Protein AF-U1R684-F1 (afdb_monomer_lite)

pLDDT: mean 76.68, std 21.55, range [31.06, 97.62]

Sequence (203 aa):
MKILSMDVSFPSNPEDPGFYEAQDALTDVLERRNPIFSYVARRMLDREPWTEGTGTVEDVRRIVRGFYDDAGRSVPDYFPADEPAEKQFDTGRLKWQRDIDGGRVSFEREPDALRAEFDREAWEVHDYEKRLDKRFMADKSGRSVYIGAPERFADWIGYSVETLLADPEENDPTDSTGDGADDPPDDTDHDGESTGFLGRLFG

Secondary structure (DSSP, 8-state):
------------STTSTTHHHHHHHHHHHHHS--HHHHHHHHHHHHH-GGGGSS-HHHHHHHHHHHHHHHTT-PPPTTS--SS-HHHHS-HHHHHHHHHHHTT-EEEEEETTEEEEEESS-HHHHHHHHTTS-GGG-EEEETTEEEES-HHHHHHHHT--HHHHHS-TTS---------------------------------

Foldseek 3Di:
DDDPDDPPPAPPDPPDPCNVVSVVVVVVVVPDDDVLVVQLVCCCVVVVCVVVVPDPQVSSLVSVCVVCVVVVHDDDPPRPNDDDVCLVCVVLLVVVLVCLVVVQWAWDDDPQWIKIAGVDFQVVVVVNQVSDDCVQVWDGDGRIIIGRHQQVVCVSSVHGSVRRNDDPVPPDPPDDDDDDDDDDDDDDDDDDDDDDDDDDDDD

Radius of gyration: 28.97 Å; chains: 1; bounding box: 53×48×101 Å

Structure (mmCIF, N/CA/C/O backbone):
data_AF-U1R684-F1
#
_entry.id   AF-U1R684-F1
#
loop_
_atom_site.group_PDB
_atom_site.id
_atom_site.type_symbol
_atom_site.label_atom_id
_atom_site.label_alt_id
_atom_site.label_comp_id
_atom_site.label_asym_id
_atom_site.label_entity_id
_atom_site.label_seq_id
_atom_site.pdbx_PDB_ins_code
_atom_site.Cartn_x
_atom_site.Cartn_y
_atom_site.Cartn_z
_atom_site.occupancy
_atom_site.B_iso_or_equiv
_atom_site.auth_seq_id
_atom_site.auth_comp_id
_atom_site.auth_asym_id
_atom_site.auth_atom_id
_atom_site.pdbx_PDB_model_num
ATOM 1 N N . MET A 1 1 ? 5.591 5.175 9.781 1.00 32.53 1 MET A N 1
ATOM 2 C CA . MET A 1 1 ? 4.153 5.391 10.034 1.00 32.53 1 MET A CA 1
ATOM 3 C C . MET A 1 1 ? 3.504 5.540 8.665 1.00 32.53 1 MET A C 1
ATOM 5 O O . MET A 1 1 ? 3.779 6.532 8.007 1.00 32.53 1 MET A O 1
ATOM 9 N N . LYS A 1 2 ? 2.824 4.508 8.149 1.00 37.41 2 LYS A N 1
ATOM 10 C CA . LYS A 1 2 ? 2.139 4.579 6.847 1.00 37.41 2 LYS A CA 1
ATOM 11 C C . LYS A 1 2 ? 0.679 4.939 7.132 1.00 37.41 2 LYS A C 1
ATOM 13 O O . LYS A 1 2 ? 0.033 4.240 7.903 1.00 37.41 2 LYS A O 1
ATOM 18 N N . ILE A 1 3 ? 0.225 6.073 6.606 1.00 33.38 3 ILE A N 1
ATOM 19 C CA . ILE A 1 3 ? -1.175 6.504 6.659 1.00 33.38 3 ILE A CA 1
ATOM 20 C C . ILE A 1 3 ? -1.884 5.795 5.504 1.00 33.38 3 ILE A C 1
ATOM 22 O O . ILE A 1 3 ? -1.408 5.858 4.371 1.00 33.38 3 ILE A O 1
ATOM 26 N N . LEU A 1 4 ? -2.981 5.096 5.794 1.00 33.12 4 LEU A N 1
ATOM 27 C CA . LEU A 1 4 ? -3.877 4.560 4.774 1.00 33.12 4 LEU A CA 1
ATOM 28 C C . LEU A 1 4 ? -4.489 5.758 4.027 1.00 33.12 4 LEU A C 1
ATOM 30 O O . LEU A 1 4 ? -5.265 6.512 4.610 1.00 33.12 4 LEU A O 1
ATOM 34 N N . SER A 1 5 ? -4.088 5.982 2.775 1.00 35.62 5 SER A N 1
ATOM 35 C CA . SER A 1 5 ? -4.669 7.028 1.927 1.00 35.62 5 SER A CA 1
ATOM 36 C C . SER A 1 5 ? -5.879 6.435 1.216 1.00 35.62 5 SER A C 1
ATOM 38 O O . SER A 1 5 ? -5.716 5.623 0.309 1.00 35.62 5 SER A O 1
ATOM 40 N N . MET A 1 6 ? -7.082 6.796 1.657 1.00 36.34 6 MET A N 1
ATOM 41 C CA . MET A 1 6 ? -8.314 6.529 0.916 1.00 36.34 6 MET A CA 1
ATOM 42 C C . MET A 1 6 ? -8.594 7.763 0.056 1.00 36.34 6 MET A C 1
ATOM 44 O O . MET A 1 6 ? -8.921 8.813 0.605 1.00 36.34 6 MET A O 1
ATOM 48 N N . ASP A 1 7 ? -8.461 7.658 -1.268 1.00 39.28 7 ASP A N 1
ATOM 49 C CA . ASP A 1 7 ? -8.952 8.691 -2.190 1.00 39.28 7 ASP A CA 1
ATOM 50 C C . ASP A 1 7 ? -10.478 8.567 -2.289 1.00 39.28 7 ASP A C 1
ATOM 52 O O . ASP A 1 7 ? -11.032 8.002 -3.230 1.00 39.28 7 ASP A O 1
ATOM 56 N N . VAL A 1 8 ? -11.179 9.053 -1.264 1.00 48.28 8 VAL A N 1
ATOM 57 C CA . VAL A 1 8 ? -12.586 9.424 -1.419 1.00 48.28 8 VAL A CA 1
ATOM 58 C C . VAL A 1 8 ? -12.567 10.821 -2.019 1.00 48.28 8 VAL A C 1
ATOM 60 O O . VAL A 1 8 ? -12.323 11.803 -1.319 1.00 48.28 8 VAL A O 1
ATOM 63 N N . SER A 1 9 ? -12.746 10.909 -3.335 1.00 48.97 9 SER A N 1
ATOM 64 C CA . SER A 1 9 ? -12.797 12.188 -4.036 1.00 48.97 9 SER A CA 1
ATOM 65 C C . SER A 1 9 ? -14.123 12.873 -3.722 1.00 48.97 9 SER A C 1
ATOM 67 O O . SER A 1 9 ? -15.132 12.649 -4.389 1.00 48.97 9 SER A O 1
ATOM 69 N N . PHE A 1 10 ? -14.120 13.692 -2.675 1.00 60.56 10 PHE A N 1
ATOM 70 C CA . PHE A 1 10 ? -15.149 14.704 -2.494 1.00 60.56 10 PHE A CA 1
ATOM 71 C C . PHE A 1 10 ? -14.969 15.771 -3.581 1.00 60.56 10 PHE A C 1
ATOM 73 O O . PHE A 1 10 ? -13.829 16.005 -4.008 1.00 60.56 10 PHE A O 1
ATOM 80 N N . PRO A 1 11 ? -16.051 16.430 -4.034 1.00 69.00 11 PRO A N 1
ATOM 81 C CA . PRO A 1 11 ? -15.903 17.622 -4.853 1.00 69.00 11 PRO A CA 1
ATOM 82 C C . PRO A 1 11 ? -14.948 18.558 -4.112 1.00 69.00 11 PRO A C 1
ATOM 84 O O . PRO A 1 11 ? -15.086 18.781 -2.906 1.00 69.00 11 PRO A O 1
ATOM 87 N N . SER A 1 12 ? -13.904 18.990 -4.808 1.00 64.12 12 SER A N 1
ATOM 88 C CA . SER A 1 12 ? -12.746 19.663 -4.205 1.00 64.12 12 SER A CA 1
ATOM 89 C C . SER A 1 12 ? -12.593 21.092 -4.710 1.00 64.12 12 SER A C 1
ATOM 91 O O . SER A 1 12 ? -11.880 21.881 -4.088 1.00 64.12 12 SER A O 1
ATOM 93 N N . ASN A 1 13 ? -13.316 21.452 -5.775 1.00 72.12 13 ASN A N 1
ATOM 94 C CA . ASN A 1 13 ? -13.490 22.825 -6.209 1.00 72.12 13 ASN A CA 1
ATOM 95 C C . ASN A 1 13 ? -14.815 23.384 -5.645 1.00 72.12 13 ASN A C 1
ATOM 97 O O . ASN A 1 13 ? -15.853 22.751 -5.826 1.00 72.12 13 ASN A O 1
ATOM 101 N N . PRO A 1 14 ? -14.821 24.571 -5.008 1.00 78.81 14 PRO A N 1
ATOM 102 C CA . PRO A 1 14 ? -16.046 25.266 -4.596 1.00 78.81 14 PRO A CA 1
ATOM 103 C C . PRO A 1 14 ? -17.083 25.480 -5.705 1.00 78.81 14 PRO A C 1
ATOM 105 O O . PRO A 1 14 ? -18.260 25.684 -5.413 1.00 78.81 14 PRO A O 1
ATOM 108 N N . GLU A 1 15 ? -16.650 25.456 -6.965 1.00 81.25 15 GLU A N 1
ATOM 109 C CA . GLU A 1 15 ? -17.521 25.569 -8.138 1.00 81.25 15 GLU A CA 1
ATOM 110 C C . GLU A 1 15 ? -18.192 24.238 -8.528 1.00 81.25 15 GLU A C 1
ATOM 112 O O . GLU A 1 15 ? -19.136 24.243 -9.321 1.00 81.25 15 GLU A O 1
ATOM 117 N N . ASP A 1 16 ? -17.745 23.106 -7.972 1.00 82.38 16 ASP A N 1
ATOM 118 C CA . ASP A 1 16 ? -18.321 21.797 -8.267 1.00 82.38 16 ASP A CA 1
ATOM 119 C C . ASP A 1 16 ? -19.706 21.651 -7.608 1.00 82.38 16 ASP A C 1
ATOM 121 O O . ASP A 1 16 ? -19.868 21.909 -6.405 1.00 82.38 16 ASP A O 1
ATOM 125 N N . PRO A 1 17 ? -20.722 21.170 -8.347 1.00 82.31 17 PRO A N 1
ATOM 126 C CA . PRO A 1 17 ? -22.013 20.833 -7.764 1.00 82.31 17 PRO A CA 1
ATOM 127 C C . PRO A 1 17 ? -21.860 19.858 -6.587 1.00 82.31 17 PRO A C 1
ATOM 129 O O . PRO A 1 17 ? -21.215 18.818 -6.706 1.00 82.31 17 PRO A O 1
ATOM 132 N N . GLY A 1 18 ? -22.467 20.191 -5.446 1.00 82.25 18 GLY A N 1
ATOM 133 C CA . GLY A 1 18 ? -22.416 19.365 -4.236 1.00 82.25 18 GLY A CA 1
ATOM 134 C C . GLY A 1 18 ? -21.166 19.553 -3.365 1.00 82.25 18 GLY A C 1
ATOM 135 O O . GLY A 1 18 ? -21.060 18.877 -2.345 1.00 82.25 18 GLY A O 1
ATOM 136 N N . PHE A 1 19 ? -20.247 20.475 -3.699 1.00 83.38 19 PHE A N 1
ATOM 137 C CA . PHE A 1 19 ? -19.060 20.768 -2.876 1.00 83.38 19 PHE A CA 1
ATOM 138 C C . PHE A 1 19 ? -19.414 21.100 -1.426 1.00 83.38 19 PHE A C 1
ATOM 140 O O . PHE A 1 19 ? -18.933 20.447 -0.502 1.00 83.38 19 PHE A O 1
ATOM 147 N N . TYR A 1 20 ? -20.281 22.090 -1.216 1.00 81.50 20 TYR A N 1
ATOM 148 C CA . TYR A 1 20 ? -20.630 22.537 0.133 1.00 81.50 20 TYR A CA 1
ATOM 149 C C . TYR A 1 20 ? -21.400 21.466 0.915 1.00 81.50 20 TYR A C 1
ATOM 151 O O . TYR A 1 20 ? -21.099 21.239 2.080 1.00 81.50 20 TYR A O 1
ATOM 159 N N . GLU A 1 21 ? -22.302 20.729 0.260 1.00 84.94 21 GLU A N 1
ATOM 160 C CA . GLU A 1 21 ? -23.023 19.610 0.886 1.00 84.94 21 GLU A CA 1
ATOM 161 C C . GLU A 1 21 ? -22.069 18.490 1.325 1.00 84.94 21 GLU A C 1
ATOM 163 O O . GLU A 1 21 ? -22.224 17.922 2.405 1.00 84.94 21 GLU A O 1
ATOM 168 N N . ALA A 1 22 ? -21.046 18.192 0.518 1.00 80.50 22 ALA A N 1
ATOM 169 C CA . ALA A 1 22 ? -20.013 17.225 0.864 1.00 80.50 22 ALA A CA 1
ATOM 170 C C . ALA A 1 22 ? -19.135 17.697 2.037 1.00 80.50 22 ALA A C 1
ATOM 172 O O . ALA A 1 22 ? -18.792 16.887 2.900 1.00 80.50 22 ALA A O 1
ATOM 173 N N . GLN A 1 23 ? -18.790 18.989 2.092 1.00 79.50 23 GLN A N 1
ATOM 174 C CA . GLN A 1 23 ? -18.039 19.578 3.210 1.00 79.50 23 GLN A CA 1
ATOM 175 C C . GLN A 1 23 ? -18.845 19.554 4.516 1.00 79.50 23 GLN A C 1
ATOM 177 O O . GLN A 1 23 ? -18.301 19.187 5.561 1.00 79.50 23 GLN A O 1
ATOM 182 N N . ASP A 1 24 ? -20.136 19.880 4.457 1.00 84.88 24 ASP A N 1
ATOM 183 C CA . ASP A 1 24 ? -21.031 19.835 5.616 1.00 84.88 24 ASP A CA 1
ATOM 184 C C . ASP A 1 24 ? -21.204 18.393 6.112 1.00 84.88 24 ASP A C 1
ATOM 186 O O . ASP A 1 24 ? -20.995 18.114 7.291 1.00 84.88 24 ASP A O 1
ATOM 190 N N . ALA A 1 25 ? -21.462 17.440 5.208 1.00 83.62 25 ALA A N 1
ATOM 191 C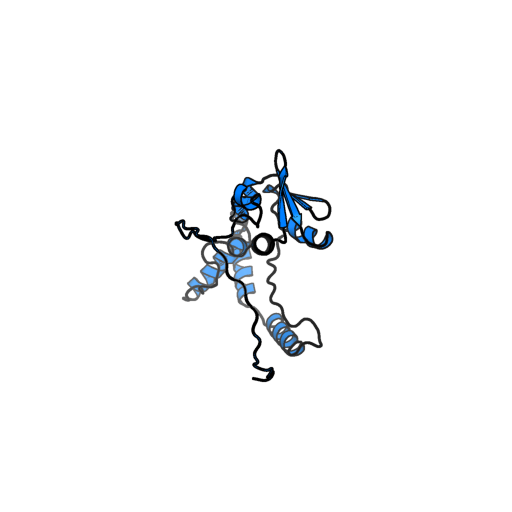 CA . ALA A 1 25 ? -21.574 16.024 5.561 1.00 83.62 25 ALA A CA 1
ATOM 192 C C . ALA A 1 25 ? -20.276 15.462 6.168 1.00 83.62 25 ALA A C 1
ATOM 194 O O . ALA A 1 25 ? -20.316 14.666 7.110 1.00 83.62 25 ALA A O 1
ATOM 195 N N . LEU A 1 26 ? -19.113 15.874 5.652 1.00 78.94 26 LEU A N 1
ATOM 196 C CA . LEU A 1 26 ? -17.820 15.500 6.222 1.00 78.94 26 LEU A CA 1
ATOM 197 C C . LEU A 1 26 ? -17.644 16.093 7.624 1.00 78.94 26 LEU A C 1
ATOM 199 O O . LEU A 1 26 ? -17.230 15.379 8.538 1.00 78.94 26 LEU A O 1
ATOM 203 N N . THR A 1 27 ? -17.983 17.369 7.803 1.00 82.56 27 THR A N 1
ATOM 204 C CA . THR A 1 27 ? -17.917 18.056 9.100 1.00 82.56 27 THR A CA 1
ATOM 205 C C . THR A 1 27 ? -18.799 17.354 10.128 1.00 82.56 27 THR A C 1
ATOM 207 O O 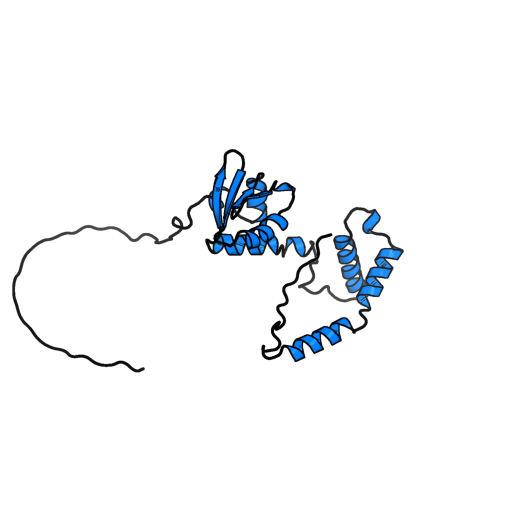. THR A 1 27 ? -18.314 16.997 11.202 1.00 82.56 27 THR A O 1
ATOM 210 N N . ASP A 1 28 ? -20.038 17.021 9.763 1.00 85.62 28 ASP A N 1
ATOM 211 C CA . ASP A 1 28 ? -20.968 16.276 10.614 1.00 85.62 28 ASP A CA 1
ATOM 212 C C . ASP A 1 28 ? -20.396 14.923 11.059 1.00 85.62 28 ASP A C 1
ATOM 214 O O . ASP A 1 28 ? -20.543 14.516 12.216 1.00 85.62 28 ASP A O 1
ATOM 218 N N . VAL A 1 29 ? -19.728 14.201 10.153 1.00 81.75 29 VAL A N 1
ATOM 219 C CA . VAL A 1 29 ? -19.078 12.922 10.474 1.00 81.75 29 VAL A CA 1
ATOM 220 C C . VAL A 1 29 ? -17.892 13.121 11.420 1.00 81.75 29 VAL A C 1
ATOM 222 O O . VAL A 1 29 ? -17.723 12.325 12.347 1.00 81.75 29 VAL A O 1
ATOM 225 N N . LEU A 1 30 ? -17.086 14.165 11.210 1.00 75.38 30 LEU A N 1
ATOM 226 C CA . LEU A 1 30 ? -15.901 14.463 12.019 1.00 75.38 30 LEU A CA 1
ATOM 227 C C . LEU A 1 30 ? -16.252 14.945 13.434 1.00 75.38 30 LEU A C 1
ATOM 229 O O . LEU A 1 30 ? -15.568 14.580 14.391 1.00 75.38 30 LEU A O 1
ATOM 233 N N . GLU A 1 31 ? -17.318 15.732 13.587 1.00 84.50 31 GLU A N 1
ATOM 234 C CA . GLU A 1 31 ? -17.779 16.234 14.889 1.00 84.50 31 GLU A CA 1
ATOM 235 C C . GLU A 1 31 ? -18.504 15.166 15.717 1.00 84.50 31 GLU A C 1
ATOM 237 O O . GLU A 1 31 ? -18.617 15.259 16.948 1.00 84.50 31 GLU A O 1
ATOM 242 N N . ARG A 1 32 ? -18.993 14.111 15.061 1.00 85.81 32 ARG A N 1
ATOM 243 C CA . ARG A 1 32 ? -19.726 13.044 15.729 1.00 85.81 32 ARG A CA 1
ATOM 244 C C . ARG A 1 32 ? -18.805 12.265 16.659 1.00 85.81 32 ARG A C 1
ATOM 246 O O . ARG A 1 32 ? -17.787 11.699 16.266 1.00 85.81 32 ARG A O 1
ATOM 253 N N . ARG A 1 33 ? -19.217 12.142 17.925 1.00 82.56 33 ARG A N 1
ATOM 254 C CA . ARG A 1 33 ? -18.533 11.259 18.879 1.00 82.56 33 ARG A CA 1
ATOM 255 C C . ARG A 1 33 ? -18.486 9.839 18.322 1.00 82.56 33 ARG A C 1
ATOM 257 O O . ARG A 1 33 ? -19.529 9.231 18.087 1.00 82.56 33 ARG A O 1
ATOM 264 N N . ASN A 1 34 ? -17.274 9.307 18.182 1.00 82.62 34 ASN A N 1
ATOM 265 C CA . ASN A 1 34 ? -17.029 7.945 17.733 1.00 82.62 34 ASN A CA 1
ATOM 266 C C . ASN A 1 34 ? -16.780 7.020 18.945 1.00 82.62 34 ASN A C 1
ATOM 268 O O . ASN A 1 34 ? -15.646 6.929 19.425 1.00 82.62 34 ASN A O 1
ATOM 272 N N . PRO A 1 35 ? -17.807 6.317 19.465 1.00 85.38 35 PRO A N 1
ATOM 273 C CA . PRO A 1 35 ? -17.644 5.429 20.616 1.00 85.38 35 PRO A CA 1
ATOM 274 C C . PRO A 1 35 ? -16.754 4.215 20.314 1.00 85.38 35 PRO A C 1
ATOM 276 O O . PRO A 1 35 ? -16.162 3.654 21.237 1.00 85.38 35 PRO A O 1
ATOM 279 N N . ILE A 1 36 ? -16.617 3.829 19.038 1.00 85.50 36 ILE A N 1
ATOM 280 C CA . ILE A 1 36 ? -15.745 2.723 18.621 1.00 85.50 36 ILE A CA 1
ATOM 281 C C . ILE A 1 36 ? -14.288 3.094 18.892 1.00 85.50 36 ILE A C 1
ATOM 283 O O . ILE A 1 36 ? -13.551 2.278 19.439 1.00 85.50 36 ILE A O 1
ATOM 287 N N . PHE A 1 37 ? -13.885 4.337 18.604 1.00 85.50 37 PHE A N 1
ATOM 288 C CA . PHE A 1 37 ? -12.535 4.807 18.920 1.00 85.50 37 PHE A CA 1
ATOM 289 C C . PHE A 1 37 ? -12.227 4.664 20.415 1.00 85.50 37 PHE A C 1
ATOM 291 O O . PHE A 1 37 ? -11.203 4.091 20.777 1.00 85.50 37 PHE A O 1
ATOM 298 N N . SER A 1 38 ? -13.126 5.120 21.294 1.00 87.62 38 SER A N 1
ATOM 299 C CA . SER A 1 38 ? -12.934 5.001 22.746 1.00 87.62 38 SER A CA 1
ATOM 300 C C . SER A 1 38 ? -12.874 3.545 23.214 1.00 87.62 38 SER A C 1
ATOM 302 O O . SER A 1 38 ? -12.054 3.217 24.072 1.00 87.62 38 SER A O 1
ATOM 304 N N . TYR A 1 39 ? -13.705 2.666 22.646 1.00 90.00 39 TYR A N 1
ATOM 305 C CA . TYR A 1 39 ? -13.658 1.231 22.928 1.00 90.00 39 TYR A CA 1
ATOM 306 C C . TYR A 1 39 ? -12.301 0.627 22.543 1.00 90.00 39 TYR A C 1
ATOM 308 O O . TYR A 1 39 ? -11.658 -0.028 23.366 1.00 90.00 39 TYR A O 1
ATOM 316 N N . VAL A 1 40 ? -11.842 0.893 21.315 1.00 89.50 40 VAL A N 1
ATOM 317 C CA . VAL A 1 40 ? -10.563 0.391 20.802 1.00 89.50 40 VAL A CA 1
ATOM 318 C C . VAL A 1 40 ? -9.400 0.936 21.624 1.00 89.50 40 VAL A C 1
ATOM 320 O O . VAL A 1 40 ? -8.565 0.158 22.075 1.00 89.50 40 VAL A O 1
ATOM 323 N N . ALA A 1 41 ? -9.366 2.245 21.883 1.00 88.75 41 ALA A N 1
ATOM 324 C CA . ALA A 1 41 ? -8.312 2.890 22.663 1.00 88.75 41 ALA A CA 1
ATOM 325 C C . ALA A 1 41 ? -8.211 2.312 24.080 1.00 88.75 41 ALA A C 1
ATOM 327 O O . ALA A 1 41 ? -7.116 2.011 24.549 1.00 88.75 41 ALA A O 1
ATOM 328 N N . ARG A 1 42 ? -9.351 2.083 24.742 1.00 90.50 42 ARG A N 1
ATOM 329 C CA . ARG A 1 42 ? -9.374 1.439 26.057 1.00 90.50 42 ARG A CA 1
ATOM 330 C C . ARG A 1 42 ? -8.833 0.011 25.997 1.00 90.50 42 ARG A C 1
ATOM 332 O O . ARG A 1 42 ? -7.993 -0.345 26.807 1.00 90.50 42 ARG A O 1
ATOM 339 N N . ARG A 1 43 ? -9.278 -0.805 25.035 1.00 90.12 43 ARG A N 1
ATOM 340 C CA . ARG A 1 43 ? -8.788 -2.188 24.873 1.00 90.12 43 ARG A CA 1
ATOM 341 C C . ARG A 1 43 ? -7.294 -2.240 24.562 1.00 90.12 43 ARG A C 1
ATOM 343 O O . ARG A 1 43 ? -6.624 -3.138 25.057 1.00 90.12 43 ARG A O 1
ATOM 350 N N . MET A 1 44 ? -6.797 -1.289 23.774 1.00 88.50 44 MET A N 1
ATOM 351 C CA . MET A 1 44 ? -5.373 -1.106 23.515 1.00 88.50 44 MET A CA 1
ATOM 352 C C . MET A 1 44 ? -4.637 -0.855 24.838 1.00 88.50 44 MET A C 1
ATOM 354 O O . MET A 1 44 ? -3.767 -1.640 25.189 1.00 88.50 44 MET A O 1
ATOM 358 N N . LEU A 1 45 ? -5.024 0.164 25.609 1.00 88.38 45 LEU A N 1
ATOM 359 C CA . LEU A 1 45 ? -4.360 0.507 26.876 1.00 88.38 45 LEU A CA 1
ATOM 360 C C . LEU A 1 45 ? -4.469 -0.581 27.954 1.00 88.38 45 LEU A C 1
ATOM 362 O O . LEU A 1 45 ? -3.511 -0.804 28.680 1.00 88.38 45 LEU A O 1
ATOM 366 N N . ASP A 1 46 ? -5.612 -1.262 28.048 1.00 89.06 46 ASP A N 1
ATOM 367 C CA . ASP A 1 46 ? -5.861 -2.268 29.087 1.00 89.06 46 ASP A CA 1
ATOM 368 C C . ASP A 1 46 ? -5.151 -3.605 28.800 1.00 89.06 46 ASP A C 1
ATOM 370 O O . ASP A 1 46 ? -4.850 -4.350 29.730 1.00 89.06 46 ASP A O 1
ATOM 374 N N . ARG A 1 47 ? -4.953 -3.961 27.521 1.00 85.31 47 ARG A N 1
ATOM 375 C CA . ARG A 1 47 ? -4.408 -5.273 27.112 1.00 85.31 47 ARG A CA 1
ATOM 376 C C . ARG A 1 47 ? -2.994 -5.212 26.546 1.00 85.31 47 ARG A C 1
ATOM 378 O O . ARG A 1 47 ? -2.393 -6.261 26.361 1.00 85.31 47 ARG A O 1
ATOM 385 N N . GLU A 1 48 ? -2.511 -4.019 26.215 1.00 85.88 48 GLU A N 1
ATOM 386 C CA . GLU A 1 48 ? -1.183 -3.758 25.650 1.00 85.88 48 GLU A CA 1
ATOM 387 C C . GLU A 1 48 ? -0.747 -4.736 24.534 1.00 85.88 48 GLU A C 1
ATOM 389 O O . GLU A 1 48 ? 0.397 -5.202 24.527 1.00 85.88 48 GLU A O 1
ATOM 394 N N . PRO A 1 49 ? -1.619 -5.060 23.556 1.00 80.81 49 PRO A N 1
ATOM 395 C CA . PRO A 1 49 ? -1.365 -6.133 22.589 1.00 80.81 49 PRO A CA 1
ATOM 396 C C . PRO A 1 49 ? -0.142 -5.878 21.692 1.00 80.81 49 PRO A C 1
ATOM 398 O O . PRO A 1 49 ? 0.468 -6.821 21.199 1.00 80.81 49 PRO A O 1
ATOM 401 N N . TRP A 1 50 ? 0.284 -4.618 21.543 1.00 79.00 50 TRP A N 1
ATOM 402 C CA . TRP A 1 50 ? 1.487 -4.253 20.784 1.00 79.00 50 TRP A CA 1
ATOM 403 C C . TRP A 1 50 ? 2.779 -4.832 21.374 1.00 79.00 50 TRP A C 1
ATOM 405 O O . TRP A 1 50 ? 3.797 -4.877 20.682 1.00 79.00 50 TRP A O 1
ATOM 415 N N . THR A 1 51 ? 2.765 -5.260 22.638 1.00 77.69 51 THR A N 1
ATOM 416 C CA . THR A 1 51 ? 3.913 -5.910 23.285 1.00 77.69 51 THR A CA 1
ATOM 417 C C . THR A 1 51 ? 4.189 -7.310 22.727 1.00 77.69 51 THR A C 1
ATOM 419 O O . THR A 1 51 ? 5.319 -7.785 22.814 1.00 77.69 51 THR A O 1
ATOM 422 N N . GLU A 1 52 ? 3.200 -7.936 22.080 1.00 73.75 52 GLU A N 1
ATOM 423 C CA . GLU A 1 52 ? 3.297 -9.272 21.473 1.00 73.75 52 GLU A CA 1
ATOM 424 C C . GLU A 1 52 ? 3.937 -9.251 20.068 1.00 73.75 52 GLU A C 1
ATOM 426 O O . GLU A 1 52 ? 4.191 -10.302 19.484 1.00 73.75 52 GLU A O 1
ATOM 431 N N . GLY A 1 53 ? 4.236 -8.067 19.514 1.00 57.28 53 GLY A N 1
ATOM 432 C CA . GLY A 1 53 ? 5.011 -7.920 18.274 1.00 57.28 53 GLY A CA 1
ATOM 433 C C . GLY A 1 53 ? 4.238 -8.125 16.964 1.00 57.28 53 GLY A C 1
ATOM 434 O O . GLY A 1 53 ? 4.847 -8.110 15.896 1.00 57.28 53 GLY A O 1
ATOM 435 N N . THR A 1 54 ? 2.912 -8.270 17.008 1.00 61.34 54 THR A N 1
ATOM 436 C CA . THR A 1 54 ? 2.033 -8.416 15.826 1.00 61.34 54 THR A CA 1
ATOM 437 C C . THR A 1 54 ? 1.837 -7.120 15.034 1.00 61.34 54 THR A C 1
ATOM 439 O O . THR A 1 54 ? 1.521 -7.158 13.845 1.00 61.34 54 THR A O 1
ATOM 442 N N . GLY A 1 55 ? 2.094 -5.970 15.662 1.00 65.19 55 GLY A N 1
ATOM 443 C CA . GLY A 1 55 ? 1.976 -4.647 15.059 1.00 65.19 55 GLY A CA 1
ATOM 444 C C . GLY A 1 55 ? 0.610 -4.003 15.305 1.00 65.19 55 GLY A C 1
ATOM 445 O O . GLY A 1 55 ? -0.434 -4.643 15.234 1.00 65.19 55 GLY A O 1
ATOM 446 N N . THR A 1 56 ? 0.614 -2.687 15.533 1.00 73.38 56 THR A N 1
ATOM 447 C CA . THR A 1 56 ? -0.541 -1.918 16.031 1.00 73.38 56 THR A CA 1
ATOM 448 C C . THR A 1 56 ? -1.805 -2.055 15.173 1.00 73.38 56 THR A C 1
ATOM 450 O O . THR A 1 56 ? -2.912 -2.026 15.702 1.00 73.38 56 THR A O 1
ATOM 453 N N . VAL A 1 57 ? -1.666 -2.216 13.853 1.00 80.00 57 VAL A N 1
ATOM 454 C CA . VAL A 1 57 ? -2.810 -2.359 12.933 1.00 80.00 57 VAL A CA 1
ATOM 455 C C . VAL A 1 57 ? -3.479 -3.728 13.077 1.00 80.00 57 VAL A C 1
ATOM 457 O O . VAL A 1 57 ? -4.705 -3.808 13.107 1.00 80.00 57 VAL A O 1
ATOM 460 N N . GLU A 1 58 ? -2.690 -4.795 13.217 1.00 82.44 58 GLU A N 1
ATOM 461 C CA . GLU A 1 58 ? -3.195 -6.147 13.489 1.00 82.44 58 GLU A CA 1
ATOM 462 C C . GLU A 1 58 ? -3.952 -6.178 14.819 1.00 82.44 58 GLU A C 1
ATOM 464 O O . GLU A 1 58 ? -5.059 -6.709 14.914 1.00 82.44 58 GLU A O 1
ATOM 469 N N . ASP A 1 59 ? -3.391 -5.520 15.831 1.00 86.38 59 ASP A N 1
ATOM 470 C CA . ASP A 1 59 ? -3.980 -5.450 17.163 1.00 86.38 59 ASP A CA 1
ATOM 471 C C . ASP A 1 59 ? -5.319 -4.714 17.159 1.00 86.38 59 ASP A C 1
ATOM 473 O O . ASP A 1 59 ? -6.308 -5.208 17.708 1.00 86.38 59 ASP A O 1
ATOM 477 N N . VAL A 1 60 ? -5.385 -3.570 16.476 1.00 87.44 60 VAL A N 1
ATOM 478 C CA . VAL A 1 60 ? -6.635 -2.827 16.288 1.00 87.44 60 VAL A CA 1
ATOM 479 C C . VAL A 1 60 ? -7.658 -3.673 15.527 1.00 87.44 60 VAL A C 1
ATOM 481 O O . VAL A 1 60 ? -8.818 -3.732 15.937 1.00 87.44 60 VAL A O 1
ATOM 484 N N . ARG A 1 61 ? -7.249 -4.383 14.470 1.00 88.38 61 ARG A N 1
ATOM 485 C CA . ARG A 1 61 ? -8.138 -5.251 13.681 1.00 88.38 61 ARG A CA 1
ATOM 486 C C . ARG A 1 61 ? -8.736 -6.368 14.532 1.00 88.38 61 ARG A C 1
ATOM 488 O O . ARG A 1 61 ? -9.950 -6.565 14.519 1.00 88.38 61 ARG A O 1
ATOM 495 N N . ARG A 1 62 ? -7.901 -7.039 15.329 1.00 88.31 62 ARG A N 1
ATOM 496 C CA . ARG A 1 62 ? -8.301 -8.067 16.301 1.00 88.31 62 ARG A CA 1
ATOM 497 C C . ARG A 1 62 ? -9.288 -7.518 17.335 1.00 88.31 62 ARG A C 1
ATOM 499 O O . ARG A 1 62 ? -10.296 -8.162 17.614 1.00 88.31 62 ARG A O 1
ATOM 506 N N . ILE A 1 63 ? -9.052 -6.313 17.860 1.00 91.25 63 ILE A N 1
ATOM 507 C CA . ILE A 1 63 ? -9.969 -5.657 18.807 1.00 91.25 63 ILE A CA 1
ATOM 508 C C . ILE A 1 63 ? -11.320 -5.334 18.155 1.00 91.25 63 ILE A C 1
ATOM 510 O O . ILE A 1 63 ? -12.355 -5.546 18.785 1.00 91.25 63 ILE A O 1
ATOM 514 N N . VAL A 1 64 ? -11.331 -4.834 16.915 1.00 90.94 64 VAL A N 1
ATOM 515 C CA . VAL A 1 64 ? -12.576 -4.516 16.198 1.00 90.94 64 VAL A CA 1
ATOM 516 C C . VAL A 1 64 ? -13.370 -5.783 15.873 1.00 90.94 64 VAL A C 1
ATOM 518 O O . VAL A 1 64 ? -14.586 -5.770 16.020 1.00 90.94 64 VAL A O 1
ATOM 521 N N . ARG A 1 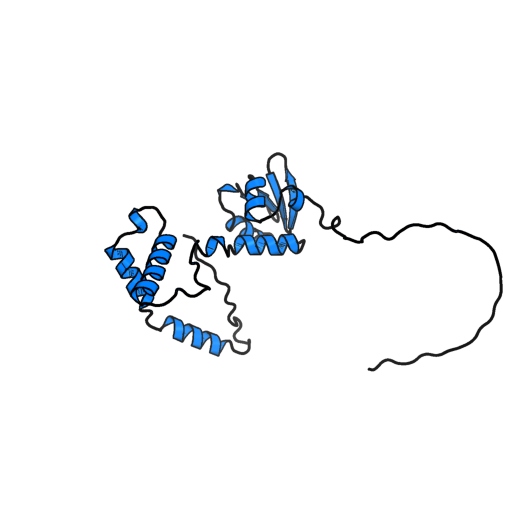65 ? -12.723 -6.899 15.518 1.00 90.62 65 ARG A N 1
ATOM 522 C CA . ARG A 1 65 ? -13.426 -8.191 15.379 1.00 90.62 65 ARG A CA 1
ATOM 523 C C . ARG A 1 65 ? -14.059 -8.627 16.695 1.00 90.62 65 ARG A C 1
ATOM 525 O O . ARG A 1 65 ? -15.259 -8.861 16.738 1.00 90.62 65 ARG A O 1
ATOM 532 N N . GLY A 1 66 ? -13.285 -8.584 17.781 1.00 90.56 66 GLY A N 1
ATOM 533 C CA . GLY A 1 66 ? -13.800 -8.886 19.115 1.00 90.56 66 GLY A CA 1
ATOM 534 C C . GLY A 1 66 ? -14.949 -7.969 19.545 1.00 90.56 66 GLY A C 1
ATOM 535 O O . GLY A 1 66 ? -15.818 -8.397 20.288 1.00 90.56 66 GLY A O 1
ATOM 536 N N . PHE A 1 67 ? -15.005 -6.723 19.060 1.00 91.81 67 PHE A N 1
ATOM 537 C CA . PHE A 1 67 ? -16.157 -5.842 19.278 1.00 91.81 67 PHE A CA 1
ATOM 538 C C . PHE A 1 67 ? -17.439 -6.368 18.617 1.00 91.81 67 PHE A C 1
ATOM 540 O O . PHE A 1 67 ? -18.500 -6.302 19.234 1.00 91.81 67 PHE A O 1
ATOM 547 N N . TYR A 1 68 ? -17.358 -6.878 17.384 1.00 92.25 68 TYR A N 1
ATOM 548 C CA . TYR A 1 68 ? -18.508 -7.487 16.706 1.00 92.25 68 TYR A CA 1
ATOM 549 C C . TYR A 1 68 ? -18.958 -8.768 17.411 1.00 92.25 68 TYR A C 1
ATOM 551 O O . TYR A 1 68 ? -20.157 -8.930 17.652 1.00 92.25 68 TYR A O 1
ATOM 559 N N . ASP A 1 69 ? -18.002 -9.602 17.827 1.00 92.31 69 ASP A N 1
ATOM 560 C CA . ASP A 1 69 ? -18.269 -10.820 18.597 1.00 92.31 69 ASP A CA 1
ATOM 561 C C . ASP A 1 69 ? -18.952 -10.497 19.938 1.00 92.31 69 ASP A C 1
ATOM 563 O O . ASP A 1 69 ? -20.018 -11.038 20.238 1.00 92.31 69 ASP A O 1
ATOM 567 N N . ASP A 1 70 ? -18.399 -9.548 20.709 1.00 90.62 70 ASP A N 1
ATOM 568 C CA . ASP A 1 70 ? -18.958 -9.069 21.985 1.00 90.62 70 ASP A CA 1
ATOM 569 C C . ASP A 1 70 ? -20.372 -8.476 21.800 1.00 90.62 70 ASP A C 1
ATOM 571 O O . ASP A 1 70 ? -21.214 -8.553 22.697 1.00 90.62 70 ASP A O 1
ATOM 575 N N . ALA A 1 71 ? -20.652 -7.885 20.632 1.00 91.06 71 ALA A N 1
ATOM 576 C CA . ALA A 1 71 ? -21.955 -7.327 20.277 1.00 91.06 71 ALA A CA 1
ATOM 577 C C . ALA A 1 71 ? -22.944 -8.364 19.710 1.00 91.06 71 ALA A C 1
ATOM 579 O O . ALA A 1 71 ? -24.088 -8.002 19.421 1.00 91.06 71 ALA A O 1
ATOM 580 N N . GLY A 1 72 ? -22.531 -9.623 19.519 1.00 94.50 72 GLY A N 1
ATOM 581 C CA . GLY A 1 72 ? -23.355 -10.667 18.904 1.00 94.50 72 GLY A CA 1
ATOM 582 C C . GLY A 1 72 ? -23.726 -10.367 17.449 1.00 94.50 72 GLY A C 1
ATOM 583 O O . GLY A 1 72 ? -24.820 -10.716 17.003 1.00 94.50 72 GLY A O 1
ATOM 584 N N . ARG A 1 73 ? -22.855 -9.665 16.717 1.00 94.19 73 ARG A N 1
ATOM 585 C CA . ARG A 1 73 ? -23.066 -9.276 15.316 1.00 94.19 73 ARG A CA 1
ATOM 586 C C . ARG A 1 73 ? -22.025 -9.943 14.428 1.00 94.19 73 ARG A C 1
ATOM 588 O O . ARG A 1 73 ? -20.876 -10.089 14.821 1.00 94.19 73 ARG A O 1
ATOM 595 N N . SER A 1 74 ? -22.413 -10.287 13.204 1.00 93.50 74 SER A N 1
ATOM 596 C CA . SER A 1 74 ? -21.452 -10.716 12.191 1.00 93.50 74 SER A CA 1
ATOM 597 C C . SER A 1 74 ? -20.563 -9.545 11.770 1.00 93.50 74 SER A C 1
ATOM 599 O O . SER A 1 74 ? -21.032 -8.410 11.622 1.00 93.50 74 SER A O 1
ATOM 601 N N . VAL A 1 75 ? -19.281 -9.835 11.562 1.00 91.19 75 VAL A N 1
ATOM 602 C CA . VAL A 1 75 ? -18.346 -8.899 10.935 1.00 91.19 75 VAL A CA 1
ATOM 603 C C . VAL A 1 75 ? -18.837 -8.613 9.505 1.00 91.19 75 VAL A C 1
ATOM 605 O O . VAL A 1 75 ? -19.210 -9.558 8.812 1.00 91.19 75 VAL A O 1
ATOM 608 N N . PRO A 1 76 ? -18.892 -7.345 9.058 1.00 90.06 76 PRO A N 1
ATOM 609 C CA . PRO A 1 76 ? -19.307 -7.025 7.694 1.00 90.06 76 PRO A CA 1
ATOM 610 C C . PRO A 1 76 ? -18.341 -7.584 6.645 1.00 90.06 76 PRO A C 1
ATOM 612 O O . PRO A 1 76 ? -17.132 -7.539 6.856 1.00 90.06 76 PRO A O 1
ATOM 615 N N . ASP A 1 77 ? -18.856 -7.991 5.483 1.00 87.19 77 ASP A N 1
ATOM 616 C CA . ASP A 1 77 ? -18.058 -8.612 4.408 1.00 87.19 77 ASP A CA 1
ATOM 617 C C . ASP A 1 77 ? -16.938 -7.707 3.863 1.00 87.19 77 ASP A C 1
ATOM 619 O O . ASP A 1 77 ? -15.915 -8.187 3.387 1.00 87.19 77 ASP A O 1
ATOM 623 N N . TYR A 1 78 ? -17.108 -6.383 3.945 1.00 82.19 78 TYR A N 1
ATOM 624 C CA . TYR A 1 78 ? -16.093 -5.412 3.521 1.00 82.19 78 TYR A CA 1
ATOM 625 C C . TYR A 1 78 ? -14.971 -5.213 4.549 1.00 82.19 78 TYR A C 1
ATOM 627 O O . TYR A 1 78 ? -13.983 -4.533 4.267 1.00 82.19 78 TYR A O 1
ATOM 635 N N . PHE A 1 79 ? -15.136 -5.709 5.778 1.00 86.50 79 PHE A N 1
ATOM 636 C CA . PHE A 1 79 ? -14.102 -5.580 6.791 1.00 86.50 79 PHE A CA 1
ATOM 637 C C . PHE A 1 79 ? -12.973 -6.570 6.475 1.00 86.50 79 PHE A C 1
ATOM 639 O O . PHE A 1 79 ? -13.259 -7.742 6.246 1.00 86.50 79 PHE A O 1
ATOM 646 N N . PRO A 1 80 ? -11.696 -6.152 6.516 1.00 83.12 80 PRO A N 1
ATOM 647 C CA . PRO A 1 80 ? -10.553 -7.024 6.242 1.00 83.12 80 PRO A CA 1
ATOM 648 C C . PRO A 1 80 ? -10.396 -8.094 7.347 1.00 83.12 80 PRO A C 1
ATOM 650 O O . PRO A 1 80 ? -9.645 -7.962 8.319 1.00 83.12 80 PRO A O 1
ATOM 653 N N . ALA A 1 81 ? -11.192 -9.159 7.258 1.00 81.94 81 ALA A N 1
ATOM 654 C CA . ALA A 1 81 ? -11.404 -10.142 8.317 1.00 81.94 81 ALA A CA 1
ATOM 655 C C . ALA A 1 81 ? -10.361 -11.265 8.360 1.00 81.94 81 ALA A C 1
ATOM 657 O O . ALA A 1 81 ? -10.340 -12.005 9.335 1.00 81.94 81 ALA A O 1
ATOM 658 N N . ASP A 1 82 ? -9.376 -11.276 7.466 1.00 81.62 82 ASP A N 1
ATOM 659 C CA . ASP A 1 82 ? -8.288 -12.260 7.509 1.00 81.62 82 ASP A CA 1
ATOM 660 C C . ASP A 1 82 ? -6.918 -11.581 7.540 1.00 81.62 82 ASP A C 1
ATOM 662 O O . ASP A 1 82 ? -6.162 -11.765 8.495 1.00 81.62 82 ASP A O 1
ATOM 666 N N . GLU A 1 83 ? -6.656 -10.660 6.618 1.00 78.94 83 GLU A N 1
ATOM 667 C CA . GLU A 1 83 ? -5.376 -9.955 6.481 1.00 78.94 83 GLU A CA 1
ATOM 668 C C . GLU A 1 83 ? -5.544 -8.423 6.480 1.00 78.94 83 GLU A C 1
ATOM 670 O O . GLU A 1 83 ? -6.664 -7.946 6.327 1.00 78.94 83 GLU A O 1
ATOM 675 N N . PRO A 1 84 ? -4.472 -7.627 6.675 1.00 75.75 84 PRO A N 1
ATOM 676 C CA . PRO A 1 84 ? -4.561 -6.170 6.612 1.00 75.75 84 PRO A CA 1
ATOM 677 C C . PRO A 1 84 ? -5.101 -5.680 5.263 1.00 75.75 84 PRO A C 1
ATOM 679 O O . PRO A 1 84 ? -4.716 -6.203 4.215 1.00 75.75 84 PRO A O 1
ATOM 682 N N . ALA A 1 85 ? -5.926 -4.628 5.281 1.00 72.25 85 ALA A N 1
ATOM 683 C CA . ALA A 1 85 ? -6.454 -4.016 4.060 1.00 72.25 85 ALA A CA 1
ATOM 684 C C . ALA A 1 85 ? -5.331 -3.569 3.118 1.00 72.25 85 ALA A C 1
ATOM 686 O O . ALA A 1 85 ? -5.496 -3.627 1.912 1.00 72.25 85 ALA A O 1
ATOM 687 N N . GLU A 1 86 ? -4.171 -3.191 3.648 1.00 67.06 86 GLU A N 1
ATOM 688 C CA . GLU A 1 86 ? -2.996 -2.788 2.878 1.00 67.06 86 GLU A CA 1
ATOM 689 C C . GLU A 1 86 ? -2.418 -3.917 2.021 1.00 67.06 86 GLU A C 1
ATOM 691 O O . GLU A 1 86 ? -1.744 -3.633 1.040 1.00 67.06 86 GLU A O 1
ATOM 696 N N . LYS A 1 87 ? -2.650 -5.188 2.376 1.00 69.12 87 LYS A N 1
ATOM 697 C CA . LYS A 1 87 ? -2.231 -6.322 1.538 1.00 69.12 87 LYS A CA 1
ATOM 698 C C . LYS A 1 87 ? -3.185 -6.551 0.370 1.00 69.12 87 LYS A C 1
ATOM 700 O O . LYS A 1 87 ? -2.745 -6.887 -0.730 1.00 69.12 87 LYS A O 1
ATOM 705 N N . GLN A 1 88 ? -4.479 -6.352 0.603 1.00 67.12 88 GLN A N 1
ATOM 706 C CA . GLN A 1 88 ? -5.517 -6.523 -0.416 1.00 67.12 88 GLN A CA 1
ATOM 707 C C . GLN A 1 88 ? -5.582 -5.307 -1.349 1.00 67.12 88 GLN A C 1
ATOM 709 O O . GLN A 1 88 ? -5.561 -5.445 -2.570 1.00 67.12 88 GLN A O 1
ATOM 714 N N . PHE A 1 89 ? -5.547 -4.111 -0.773 1.00 72.00 89 PHE A N 1
ATOM 715 C CA . PHE A 1 89 ? -5.750 -2.820 -1.422 1.00 72.00 89 PHE A CA 1
ATOM 716 C C . PHE A 1 89 ? -4.490 -1.948 -1.341 1.00 72.00 89 PHE A C 1
ATOM 718 O O . PHE A 1 89 ? -4.543 -0.785 -0.937 1.00 72.00 89 PHE A O 1
ATOM 725 N N . ASP A 1 90 ? -3.334 -2.511 -1.703 1.00 82.62 90 ASP A N 1
ATOM 726 C CA . ASP A 1 90 ? -2.091 -1.747 -1.842 1.00 82.62 90 ASP A CA 1
ATOM 727 C C . ASP A 1 90 ? -2.256 -0.710 -2.968 1.00 82.62 90 ASP A C 1
ATOM 729 O O . ASP A 1 90 ? -2.163 -1.021 -4.156 1.00 82.62 90 ASP A O 1
ATOM 733 N N . THR A 1 91 ? -2.535 0.541 -2.598 1.00 81.12 91 THR A N 1
ATOM 734 C CA . THR A 1 91 ? -2.753 1.635 -3.557 1.00 81.12 91 THR A CA 1
ATOM 735 C C . THR A 1 91 ? -1.511 1.934 -4.390 1.00 81.12 91 THR A C 1
ATOM 737 O O . THR A 1 91 ? -1.637 2.381 -5.529 1.00 81.12 91 THR A O 1
ATOM 740 N N . GLY A 1 92 ? -0.315 1.651 -3.861 1.00 88.12 92 GLY A N 1
ATOM 741 C CA . GLY A 1 92 ? 0.924 1.720 -4.626 1.00 88.12 92 GLY A CA 1
ATOM 742 C C . GLY A 1 92 ? 0.933 0.679 -5.731 1.00 88.12 92 GLY A C 1
ATOM 743 O O . GLY A 1 92 ? 1.127 1.037 -6.891 1.00 88.12 92 GLY A O 1
ATOM 744 N N . ARG A 1 93 ? 0.640 -0.578 -5.384 1.00 90.50 93 ARG A N 1
ATOM 745 C CA . ARG A 1 93 ? 0.537 -1.680 -6.350 1.00 90.50 93 ARG A CA 1
ATOM 746 C C . ARG A 1 93 ? -0.481 -1.379 -7.444 1.00 90.50 93 ARG A C 1
ATOM 748 O O . ARG A 1 93 ? -0.145 -1.466 -8.618 1.00 90.50 93 ARG A O 1
ATOM 755 N N . LEU A 1 94 ? -1.687 -0.953 -7.065 1.00 89.31 94 LEU A N 1
ATOM 756 C CA . LEU A 1 94 ? -2.762 -0.631 -8.010 1.00 89.31 94 LEU A CA 1
ATOM 757 C C . LEU A 1 94 ? -2.368 0.500 -8.972 1.00 89.31 94 LEU A C 1
ATOM 759 O O . LEU A 1 94 ? -2.679 0.447 -10.160 1.00 89.31 94 LEU A O 1
ATOM 763 N N . LYS A 1 95 ? -1.662 1.526 -8.477 1.00 90.56 95 LYS A N 1
ATOM 764 C CA . LYS A 1 95 ? -1.180 2.639 -9.306 1.00 90.56 95 LYS A CA 1
ATOM 765 C C . LYS A 1 95 ? -0.124 2.182 -10.316 1.00 90.56 95 LYS A C 1
ATOM 767 O O . LYS A 1 95 ? -0.161 2.635 -11.458 1.00 90.56 95 LYS A O 1
ATOM 772 N N . TRP A 1 96 ? 0.797 1.314 -9.891 1.00 94.56 96 TRP A N 1
ATOM 773 C CA . TRP A 1 96 ? 1.791 0.693 -10.768 1.00 94.56 96 TRP A CA 1
ATOM 774 C C . TRP A 1 96 ? 1.111 -0.162 -11.839 1.00 94.56 96 TRP A C 1
ATOM 776 O O . TRP A 1 96 ? 1.289 0.130 -13.014 1.00 94.56 96 TRP A O 1
ATOM 786 N N . GLN A 1 97 ? 0.262 -1.119 -11.451 1.00 93.50 97 GLN A N 1
ATOM 787 C CA . GLN A 1 97 ? -0.489 -1.989 -12.370 1.00 93.50 97 GLN A CA 1
ATOM 788 C C . GLN A 1 97 ? -1.238 -1.190 -13.441 1.00 93.50 97 GLN A C 1
ATOM 790 O O . GLN A 1 97 ? -1.000 -1.368 -14.628 1.00 93.50 97 GLN A O 1
ATOM 795 N N . ARG A 1 98 ? -2.040 -0.198 -13.031 1.00 92.56 98 ARG A N 1
ATOM 796 C CA . ARG A 1 98 ? -2.802 0.665 -13.950 1.00 92.56 98 ARG A CA 1
ATOM 797 C C . ARG A 1 98 ? -1.930 1.364 -14.999 1.00 92.56 98 ARG A C 1
ATOM 799 O O . ARG A 1 98 ? -2.401 1.676 -16.093 1.00 92.56 98 ARG A O 1
ATOM 806 N N . ASP A 1 99 ? -0.707 1.735 -14.639 1.00 93.31 99 ASP A N 1
ATOM 807 C CA . ASP A 1 99 ? 0.204 2.445 -15.533 1.00 93.31 99 ASP A CA 1
ATOM 808 C C . ASP A 1 99 ? 1.041 1.500 -16.397 1.00 93.31 99 ASP A C 1
ATOM 810 O O . ASP A 1 99 ? 1.328 1.863 -17.532 1.00 93.31 99 ASP A O 1
ATOM 814 N N . ILE A 1 100 ? 1.346 0.299 -15.905 1.00 94.06 100 ILE A N 1
ATOM 815 C CA . ILE A 1 100 ? 1.932 -0.795 -16.688 1.00 94.06 100 ILE A CA 1
ATOM 816 C C . ILE A 1 100 ? 0.927 -1.248 -17.754 1.00 94.06 100 ILE A C 1
ATOM 818 O O . ILE A 1 100 ? 1.212 -1.146 -18.942 1.00 94.06 100 ILE A O 1
ATOM 822 N N . ASP A 1 101 ? -0.291 -1.615 -17.346 1.00 91.31 101 ASP A N 1
ATOM 823 C CA . ASP A 1 101 ? -1.376 -2.033 -18.250 1.00 91.31 101 ASP A CA 1
ATOM 824 C C . ASP A 1 101 ? -1.764 -0.929 -19.241 1.00 91.31 101 ASP A C 1
ATOM 826 O O . ASP A 1 101 ? -2.212 -1.186 -20.354 1.00 91.31 101 ASP A O 1
ATOM 830 N N . GLY A 1 102 ? -1.611 0.329 -18.825 1.00 91.06 102 GLY A N 1
ATOM 831 C CA . GLY A 1 102 ? -1.890 1.497 -19.652 1.00 91.06 102 GLY A CA 1
ATOM 832 C C . GLY A 1 102 ? -0.746 1.911 -20.577 1.00 91.06 102 GLY A C 1
ATOM 833 O O . GLY A 1 102 ? -0.857 2.989 -21.160 1.00 91.06 102 GLY A O 1
ATOM 834 N N . GLY A 1 103 ? 0.353 1.150 -20.646 1.00 90.69 103 GLY A N 1
ATOM 835 C CA . GLY A 1 103 ? 1.521 1.461 -21.480 1.00 90.69 103 GLY A CA 1
ATOM 836 C C . GLY A 1 103 ? 2.265 2.743 -21.085 1.00 90.69 103 GLY A C 1
ATOM 837 O O . GLY A 1 103 ? 3.020 3.292 -21.878 1.00 90.69 103 GLY A O 1
ATOM 838 N N . ARG A 1 104 ? 2.046 3.255 -19.867 1.00 93.12 104 ARG A N 1
ATOM 839 C CA . ARG A 1 104 ? 2.711 4.460 -19.329 1.00 93.12 104 ARG A CA 1
ATOM 840 C C . ARG A 1 104 ? 4.009 4.140 -18.591 1.00 93.12 104 ARG A C 1
ATOM 842 O O . ARG A 1 104 ? 4.635 5.052 -18.050 1.00 93.12 104 ARG A O 1
ATOM 849 N N . VAL A 1 105 ? 4.380 2.865 -18.519 1.00 95.62 105 VAL A N 1
ATOM 850 C CA . VAL A 1 105 ? 5.652 2.395 -17.974 1.00 95.62 105 VAL A CA 1
ATOM 851 C C . VAL A 1 105 ? 6.201 1.338 -18.914 1.00 95.62 105 VAL A C 1
ATOM 853 O O . VAL A 1 105 ? 5.519 0.350 -19.174 1.00 95.62 105 VAL A O 1
ATOM 856 N N . SER A 1 106 ? 7.424 1.533 -19.390 1.00 95.69 106 SER A N 1
ATOM 857 C CA . SER A 1 106 ? 8.195 0.495 -20.071 1.00 95.69 106 SER A CA 1
ATOM 858 C C . SER A 1 106 ? 9.311 0.001 -19.159 1.00 95.69 106 SER A C 1
ATOM 860 O O . SER A 1 106 ? 9.759 0.719 -18.258 1.00 95.69 106 SER A O 1
ATOM 862 N N . PHE A 1 107 ? 9.755 -1.236 -19.366 1.00 96.81 107 PHE A N 1
ATOM 863 C CA . PHE A 1 107 ? 10.833 -1.819 -18.579 1.00 96.81 107 PHE A CA 1
ATOM 864 C C . PHE A 1 107 ? 12.004 -2.206 -19.464 1.00 96.81 107 PHE A C 1
ATOM 866 O O . PHE A 1 107 ? 11.847 -2.840 -20.501 1.00 96.81 107 PHE A O 1
ATOM 873 N N . GLU A 1 108 ? 13.199 -1.881 -18.992 1.00 95.50 108 GLU A N 1
ATOM 874 C CA . GLU A 1 108 ? 14.454 -2.312 -19.586 1.00 95.50 108 GLU A CA 1
ATOM 875 C C . GLU A 1 108 ? 15.206 -3.197 -18.594 1.00 95.50 108 GLU A C 1
ATOM 877 O O . GLU A 1 108 ? 15.223 -2.950 -17.380 1.00 95.50 108 GLU A O 1
ATOM 882 N N . ARG A 1 109 ? 15.853 -4.243 -19.115 1.00 95.00 109 ARG A N 1
ATOM 883 C CA . ARG A 1 109 ? 16.715 -5.101 -18.305 1.00 95.00 109 ARG A CA 1
ATOM 884 C C . ARG A 1 109 ? 18.073 -4.439 -18.117 1.00 95.00 109 ARG A C 1
ATOM 886 O O . ARG A 1 109 ? 18.770 -4.134 -19.081 1.00 95.00 109 ARG A O 1
ATOM 893 N N . GLU A 1 110 ? 18.479 -4.329 -16.861 1.00 92.06 110 GLU A N 1
ATOM 894 C CA . GLU A 1 110 ? 19.848 -4.031 -16.455 1.00 92.06 110 GLU A CA 1
ATOM 895 C C . GLU A 1 110 ? 20.494 -5.291 -15.841 1.00 92.06 110 GLU A C 1
ATOM 897 O O . GLU A 1 110 ? 19.773 -6.235 -15.503 1.00 92.06 110 GLU A O 1
ATOM 902 N N . PRO A 1 111 ? 21.836 -5.368 -15.708 1.00 87.12 111 PRO A N 1
ATOM 903 C CA . PRO A 1 111 ? 22.529 -6.597 -15.299 1.00 87.12 111 PRO A CA 1
ATOM 904 C C . PRO A 1 111 ? 21.980 -7.260 -14.028 1.00 87.12 111 PRO A C 1
ATOM 906 O O . PRO A 1 111 ? 21.849 -8.479 -13.999 1.00 87.12 111 PRO A O 1
ATOM 909 N N . ASP A 1 112 ? 21.608 -6.460 -13.026 1.00 88.75 112 ASP A N 1
ATOM 910 C CA . ASP A 1 112 ? 21.087 -6.928 -11.734 1.00 88.75 112 ASP A CA 1
ATOM 911 C C . ASP A 1 112 ? 19.780 -6.213 -11.336 1.00 88.75 112 ASP A C 1
ATOM 913 O O . ASP A 1 112 ? 19.427 -6.142 -10.156 1.00 88.75 112 ASP A O 1
ATOM 917 N N . ALA A 1 113 ? 19.067 -5.633 -12.307 1.00 94.19 113 ALA A N 1
ATOM 918 C CA . ALA A 1 113 ? 17.912 -4.785 -12.031 1.00 94.19 113 ALA A CA 1
ATOM 919 C C . ALA A 1 113 ? 16.933 -4.656 -13.195 1.00 94.19 113 ALA A C 1
ATOM 921 O O . ALA A 1 113 ? 17.189 -5.063 -14.328 1.00 94.19 113 ALA A O 1
ATOM 922 N N . LEU A 1 114 ? 15.792 -4.053 -12.880 1.00 96.25 114 LEU A N 1
ATOM 923 C CA . LEU A 1 114 ? 14.854 -3.524 -13.856 1.00 96.25 114 LEU A CA 1
ATOM 924 C C . LEU A 1 114 ? 14.895 -2.007 -13.793 1.00 96.25 114 LEU A C 1
ATOM 926 O O . LEU A 1 114 ? 14.831 -1.425 -12.707 1.00 96.25 114 LEU A O 1
ATOM 930 N N . ARG A 1 115 ? 14.951 -1.370 -14.955 1.00 97.06 115 ARG A N 1
ATOM 931 C CA . ARG A 1 115 ? 14.722 0.062 -15.081 1.00 97.06 115 ARG A CA 1
ATOM 932 C C . ARG A 1 115 ? 13.317 0.276 -15.617 1.00 97.06 115 ARG A C 1
ATOM 934 O O . ARG A 1 115 ? 13.029 -0.105 -16.742 1.00 97.06 115 ARG A O 1
ATOM 941 N N . ALA A 1 116 ? 12.456 0.877 -14.806 1.00 97.12 116 ALA A N 1
ATOM 942 C CA . ALA A 1 116 ? 11.123 1.297 -15.212 1.00 97.12 116 ALA A CA 1
ATOM 943 C C . ALA A 1 116 ? 11.183 2.740 -15.726 1.00 97.12 116 ALA A C 1
ATOM 945 O O . ALA A 1 116 ? 11.492 3.643 -14.945 1.00 97.12 116 ALA A O 1
ATOM 946 N N . GLU A 1 117 ? 10.904 2.970 -17.005 1.00 96.94 117 GLU A N 1
ATOM 947 C CA . GLU A 1 117 ? 10.818 4.301 -17.612 1.00 96.94 117 GLU A CA 1
ATOM 948 C C . GLU A 1 117 ? 9.357 4.742 -17.680 1.00 96.94 117 GLU A C 1
ATOM 950 O O . GLU A 1 117 ? 8.505 4.024 -18.197 1.00 96.94 117 GLU A O 1
ATOM 955 N N . PHE A 1 118 ? 9.052 5.925 -17.147 1.00 96.38 118 PHE A N 1
ATOM 956 C CA . PHE A 1 118 ? 7.680 6.418 -17.088 1.00 96.38 118 PHE A CA 1
ATOM 957 C C . PHE A 1 118 ? 7.386 7.409 -18.205 1.00 96.38 118 PHE A C 1
ATOM 959 O O . PHE A 1 118 ? 8.149 8.356 -18.426 1.00 96.38 118 PHE A O 1
ATOM 966 N N . ASP A 1 119 ? 6.195 7.294 -18.795 1.00 94.25 119 ASP A N 1
ATOM 967 C CA . ASP A 1 119 ? 5.578 8.367 -19.569 1.00 94.25 119 ASP A CA 1
ATOM 968 C C . ASP A 1 119 ? 4.843 9.382 -18.684 1.00 94.25 119 ASP A C 1
ATOM 970 O O . ASP A 1 119 ? 3.619 9.508 -18.701 1.00 94.25 119 ASP A O 1
ATOM 974 N N . ARG A 1 120 ? 5.607 10.047 -17.808 1.00 90.06 120 ARG A N 1
ATOM 975 C CA . ARG A 1 120 ? 5.121 11.039 -16.834 1.00 90.06 120 ARG A CA 1
ATOM 976 C C . ARG A 1 120 ? 6.165 12.104 -16.543 1.00 90.06 120 ARG A C 1
ATOM 978 O O . ARG A 1 120 ? 7.340 11.953 -16.877 1.00 90.06 120 ARG A O 1
ATOM 985 N N . GLU A 1 121 ? 5.763 13.154 -15.835 1.00 90.75 121 GLU A N 1
ATOM 986 C CA . GLU A 1 121 ? 6.708 14.136 -15.319 1.00 90.75 121 GLU A CA 1
ATOM 987 C C . GLU A 1 121 ? 7.546 13.572 -14.163 1.00 90.75 121 GLU A C 1
ATOM 989 O O . GLU A 1 121 ? 7.069 12.826 -13.305 1.00 90.75 121 GLU A O 1
ATOM 994 N N . ALA A 1 122 ? 8.813 13.988 -14.072 1.00 88.38 122 ALA A N 1
ATOM 995 C CA . ALA A 1 122 ? 9.754 13.465 -13.075 1.00 88.38 122 ALA A CA 1
ATOM 996 C C . ALA A 1 122 ? 9.271 13.643 -11.618 1.00 88.38 122 ALA A C 1
ATOM 998 O O . ALA A 1 122 ? 9.616 12.854 -10.733 1.00 88.38 122 ALA A O 1
ATOM 999 N N . TRP A 1 123 ? 8.493 14.687 -11.326 1.00 87.50 123 TRP A N 1
ATOM 1000 C CA . TRP A 1 123 ? 7.941 14.905 -9.986 1.00 87.50 123 TRP A CA 1
ATOM 1001 C C . TRP A 1 123 ? 6.809 13.919 -9.653 1.00 87.50 123 TRP A C 1
ATOM 1003 O O . TRP A 1 123 ? 6.680 13.543 -8.490 1.00 87.50 123 TRP A O 1
ATOM 1013 N N . GLU A 1 124 ? 6.057 13.438 -10.647 1.00 88.06 124 GLU A N 1
ATOM 1014 C CA . GLU A 1 124 ? 5.023 12.411 -10.468 1.00 88.06 124 GLU A CA 1
ATOM 1015 C C . GLU A 1 124 ? 5.641 11.037 -10.192 1.00 88.06 124 GLU A C 1
ATOM 1017 O O . GLU A 1 124 ? 5.125 10.281 -9.369 1.00 88.06 124 GLU A O 1
ATOM 1022 N N . VAL A 1 125 ? 6.778 10.730 -10.829 1.00 92.94 125 VAL A N 1
ATOM 1023 C CA . VAL A 1 125 ? 7.514 9.460 -10.652 1.00 92.94 125 VAL A CA 1
ATOM 1024 C C . VAL A 1 125 ? 8.018 9.286 -9.215 1.00 92.94 125 VAL A C 1
ATOM 1026 O O . VAL A 1 125 ? 8.071 8.175 -8.693 1.00 92.94 125 VAL A O 1
ATOM 1029 N N . HIS A 1 126 ? 8.304 10.392 -8.522 1.00 88.50 126 HIS A N 1
ATOM 1030 C CA . HIS A 1 126 ? 8.704 10.383 -7.106 1.00 88.50 126 HIS A CA 1
ATOM 1031 C C . HIS A 1 126 ? 7.697 9.675 -6.199 1.00 88.50 126 HIS A C 1
ATOM 1033 O O . HIS A 1 126 ? 8.051 9.043 -5.208 1.00 88.50 126 HIS A O 1
ATOM 1039 N N . ASP A 1 127 ? 6.422 9.781 -6.545 1.00 87.50 127 ASP A N 1
ATOM 1040 C CA . ASP A 1 127 ? 5.330 9.184 -5.796 1.00 87.50 127 ASP A CA 1
ATOM 1041 C C . ASP A 1 127 ? 5.280 7.648 -5.979 1.00 87.50 127 ASP A C 1
ATOM 1043 O O . ASP A 1 127 ? 4.800 6.929 -5.101 1.00 87.50 127 ASP A O 1
ATOM 1047 N N . TYR A 1 128 ? 5.812 7.123 -7.089 1.00 92.56 128 TYR A N 1
ATOM 1048 C CA . TYR A 1 128 ? 5.918 5.682 -7.349 1.00 92.56 128 TYR A CA 1
ATOM 1049 C C . TYR A 1 128 ? 7.054 5.054 -6.547 1.00 92.56 128 TYR A C 1
ATOM 1051 O O . TYR A 1 128 ? 6.814 4.073 -5.845 1.00 92.56 128 TYR A O 1
ATOM 1059 N N . GLU A 1 129 ? 8.251 5.652 -6.590 1.00 92.88 129 GLU A N 1
ATOM 1060 C CA . GLU A 1 129 ? 9.413 5.200 -5.809 1.00 92.88 129 GLU A CA 1
ATOM 1061 C C . GLU A 1 129 ? 9.100 5.193 -4.308 1.00 92.88 129 GLU A C 1
ATOM 1063 O O . GLU A 1 129 ? 9.273 4.173 -3.646 1.00 92.88 129 GLU A O 1
ATOM 1068 N N . LYS A 1 130 ? 8.499 6.265 -3.781 1.00 89.38 130 LYS A N 1
ATOM 1069 C CA . LYS A 1 130 ? 8.167 6.367 -2.351 1.00 89.38 130 LYS A CA 1
ATOM 1070 C C . LYS A 1 130 ? 7.228 5.287 -1.821 1.00 89.38 130 LYS A C 1
ATOM 1072 O O . LYS A 1 130 ? 7.194 5.055 -0.607 1.00 89.38 130 LYS A O 1
ATOM 1077 N N . ARG A 1 131 ? 6.406 4.684 -2.684 1.00 87.06 131 ARG A N 1
ATOM 1078 C CA . ARG A 1 131 ? 5.475 3.615 -2.288 1.00 87.06 131 ARG A CA 1
ATOM 1079 C C . ARG A 1 131 ? 6.113 2.233 -2.304 1.00 87.06 131 ARG A C 1
ATOM 1081 O O . ARG A 1 131 ? 5.560 1.327 -1.680 1.00 87.06 131 ARG A O 1
ATOM 1088 N N . LEU A 1 132 ? 7.275 2.084 -2.935 1.00 90.62 132 LEU A N 1
ATOM 1089 C CA . LEU A 1 132 ? 8.024 0.838 -2.951 1.00 90.62 132 LEU A CA 1
ATOM 1090 C C . LEU A 1 132 ? 8.597 0.522 -1.562 1.00 90.62 132 LEU A C 1
ATOM 1092 O O . LEU A 1 132 ? 9.053 1.388 -0.813 1.00 90.62 132 LEU A O 1
ATOM 1096 N N . ASP A 1 133 ? 8.541 -0.753 -1.179 1.00 88.94 133 ASP A N 1
ATOM 1097 C CA . ASP A 1 133 ? 9.215 -1.229 0.025 1.00 88.94 133 ASP A CA 1
ATOM 1098 C C . ASP A 1 133 ? 10.736 -1.207 -0.192 1.00 88.94 133 ASP A C 1
ATOM 1100 O O . ASP A 1 133 ? 11.229 -1.522 -1.275 1.00 88.94 133 ASP A O 1
ATOM 1104 N N . LYS A 1 134 ? 11.506 -0.900 0.859 1.00 90.31 134 LYS A N 1
ATOM 1105 C CA . LYS A 1 134 ? 12.979 -0.873 0.803 1.00 90.31 134 LYS A CA 1
ATOM 1106 C C . LYS A 1 134 ? 13.585 -2.190 0.309 1.00 90.31 134 LYS A C 1
ATOM 1108 O O . LYS A 1 134 ? 14.693 -2.191 -0.219 1.00 90.31 134 LYS A O 1
ATOM 1113 N N . ARG A 1 135 ? 12.873 -3.310 0.474 1.00 91.25 135 ARG A N 1
ATOM 1114 C CA . ARG A 1 135 ? 13.265 -4.637 -0.028 1.00 91.25 135 ARG A CA 1
ATOM 1115 C C . ARG A 1 135 ? 13.378 -4.716 -1.551 1.00 91.25 135 ARG A C 1
ATOM 1117 O O . ARG A 1 135 ? 14.014 -5.659 -2.018 1.00 91.25 135 ARG A O 1
ATOM 1124 N N . PHE A 1 136 ? 12.791 -3.770 -2.287 1.00 94.38 136 PHE A N 1
ATOM 1125 C CA . PHE A 1 136 ? 12.925 -3.659 -3.741 1.00 94.38 136 PHE A CA 1
ATOM 1126 C C . PHE A 1 136 ? 14.194 -2.921 -4.177 1.00 94.38 136 PHE A C 1
ATOM 1128 O O . PHE A 1 136 ? 14.518 -2.950 -5.359 1.00 94.38 136 PHE A O 1
ATOM 1135 N N . MET A 1 137 ? 14.923 -2.300 -3.234 1.00 93.38 137 MET A N 1
ATOM 1136 C CA . MET A 1 137 ? 16.159 -1.553 -3.507 1.00 93.38 137 MET A CA 1
ATOM 1137 C C . MET A 1 137 ? 15.968 -0.539 -4.639 1.00 93.38 137 MET A C 1
ATOM 1139 O O . MET A 1 137 ? 16.773 -0.467 -5.566 1.00 93.38 137 MET A O 1
ATOM 1143 N N . ALA A 1 138 ? 14.841 0.172 -4.586 1.00 94.50 138 ALA A N 1
ATOM 1144 C CA . ALA A 1 138 ? 14.464 1.094 -5.633 1.00 94.50 138 ALA A CA 1
ATOM 1145 C C . ALA A 1 138 ? 15.124 2.460 -5.446 1.00 94.50 138 ALA A C 1
ATOM 1147 O O . ALA A 1 138 ? 15.287 2.914 -4.313 1.00 94.50 138 ALA A O 1
ATOM 1148 N N . ASP A 1 139 ? 15.475 3.101 -6.556 1.00 95.06 139 ASP A N 1
ATOM 1149 C CA . ASP A 1 139 ? 16.013 4.461 -6.576 1.00 95.06 139 ASP A CA 1
ATOM 1150 C C . ASP A 1 139 ? 15.490 5.206 -7.807 1.00 95.06 139 ASP A C 1
ATOM 1152 O O . ASP A 1 139 ? 15.322 4.623 -8.881 1.00 95.06 139 ASP A O 1
ATOM 1156 N N . LYS A 1 140 ? 15.182 6.493 -7.659 1.00 94.25 140 LYS A N 1
ATOM 1157 C CA . LYS A 1 140 ? 14.622 7.301 -8.743 1.00 94.25 140 LYS A CA 1
ATOM 1158 C C . LYS A 1 140 ? 15.725 8.093 -9.437 1.00 94.25 140 LYS A C 1
ATOM 1160 O O . LYS A 1 140 ? 16.394 8.914 -8.816 1.00 94.25 140 LYS A O 1
ATOM 1165 N N . SER A 1 141 ? 15.750 8.015 -10.765 1.00 92.56 141 SER A N 1
ATOM 1166 C CA . SER A 1 141 ? 16.561 8.885 -11.616 1.00 92.56 141 SER A CA 1
ATOM 1167 C C . SER A 1 141 ? 15.694 9.558 -12.680 1.00 92.56 141 SER A C 1
ATOM 1169 O O . SER A 1 141 ? 15.265 8.932 -13.642 1.00 92.56 141 SER A O 1
ATOM 1171 N N . GLY A 1 142 ? 15.404 10.853 -12.513 1.00 94.25 142 GLY A N 1
ATOM 1172 C CA . GLY A 1 142 ? 14.598 11.608 -13.480 1.00 94.25 142 GLY A CA 1
ATOM 1173 C C . GLY A 1 142 ? 13.180 11.046 -13.640 1.00 94.25 142 GLY A C 1
ATOM 1174 O O . GLY A 1 142 ? 12.384 11.131 -12.704 1.00 94.25 142 GLY A O 1
ATOM 1175 N N . ARG A 1 143 ? 12.874 10.520 -14.831 1.00 96.62 143 ARG A N 1
ATOM 1176 C CA . ARG A 1 143 ? 11.610 9.843 -15.170 1.00 96.62 143 ARG A CA 1
ATOM 1177 C C . ARG A 1 143 ? 11.673 8.321 -15.012 1.00 96.62 143 ARG A C 1
ATOM 1179 O O . ARG A 1 143 ? 10.671 7.657 -15.243 1.00 96.62 143 ARG A O 1
ATOM 1186 N N . SER A 1 144 ? 12.804 7.777 -14.572 1.00 96.31 144 SER A N 1
ATOM 1187 C CA . SER A 1 144 ? 12.977 6.345 -14.358 1.00 96.31 144 SER A CA 1
ATOM 1188 C C . SER A 1 144 ? 12.993 5.976 -12.875 1.00 96.31 144 SER A C 1
ATOM 1190 O O . SER A 1 144 ? 13.406 6.766 -12.017 1.00 96.31 144 SER A O 1
ATOM 1192 N N . VAL A 1 145 ? 12.632 4.729 -12.585 1.00 97.12 145 VAL A N 1
ATOM 1193 C CA . VAL A 1 145 ? 12.871 4.067 -11.298 1.00 97.12 145 VAL A CA 1
ATOM 1194 C C . VAL A 1 145 ? 13.715 2.822 -11.545 1.00 97.12 145 VAL A C 1
ATOM 1196 O O . VAL A 1 145 ? 13.316 1.927 -12.285 1.00 97.12 145 VAL A O 1
ATOM 1199 N N . TYR A 1 146 ? 14.885 2.771 -10.921 1.00 97.06 146 TYR A N 1
ATOM 1200 C CA . TYR A 1 146 ? 15.715 1.576 -10.837 1.00 97.06 146 TYR A CA 1
ATOM 1201 C C . TYR A 1 146 ? 15.143 0.645 -9.772 1.00 97.06 146 TYR A C 1
ATOM 1203 O O . TYR A 1 146 ? 14.761 1.111 -8.702 1.00 97.06 146 TYR A O 1
ATOM 1211 N N . ILE A 1 147 ? 15.090 -0.656 -10.043 1.00 97.62 147 ILE A N 1
ATOM 1212 C CA . ILE A 1 147 ? 14.530 -1.683 -9.161 1.00 97.62 147 ILE A CA 1
ATOM 1213 C C . ILE A 1 147 ? 15.575 -2.788 -8.997 1.00 97.62 147 ILE A C 1
ATOM 1215 O O . ILE A 1 147 ? 15.702 -3.674 -9.843 1.00 97.62 147 ILE A O 1
ATOM 1219 N N . GLY A 1 148 ? 16.320 -2.744 -7.889 1.00 96.56 148 GLY A N 1
ATOM 1220 C CA . GLY A 1 148 ? 17.426 -3.668 -7.610 1.00 96.56 148 GLY A CA 1
ATOM 1221 C C . GLY A 1 148 ? 17.018 -5.075 -7.156 1.00 96.56 148 GLY A C 1
ATOM 1222 O O . GLY A 1 148 ? 17.880 -5.921 -6.945 1.00 96.56 148 GLY A O 1
ATOM 1223 N N . ALA A 1 149 ? 15.722 -5.351 -6.983 1.00 96.44 149 ALA A N 1
ATOM 1224 C CA . ALA A 1 149 ? 15.217 -6.708 -6.761 1.00 96.44 149 ALA A CA 1
ATOM 1225 C C . ALA A 1 149 ? 14.057 -7.044 -7.722 1.00 96.44 149 ALA A C 1
ATOM 1227 O O . ALA A 1 149 ? 12.904 -7.101 -7.275 1.00 96.44 149 ALA A O 1
ATOM 1228 N N . PRO A 1 150 ? 14.352 -7.286 -9.016 1.00 95.69 150 PRO A N 1
ATOM 1229 C CA . PRO A 1 150 ? 13.361 -7.514 -10.073 1.00 95.69 150 PRO A CA 1
ATOM 1230 C C . PRO A 1 150 ? 12.287 -8.542 -9.728 1.00 95.69 150 PRO A C 1
ATOM 1232 O O . PRO A 1 150 ? 11.104 -8.229 -9.772 1.00 95.69 150 PRO A O 1
ATOM 1235 N N . GLU A 1 151 ? 12.699 -9.735 -9.297 1.00 95.25 151 GLU A N 1
ATOM 1236 C CA . GLU A 1 151 ? 11.782 -10.846 -9.008 1.00 95.25 151 GLU A CA 1
ATOM 1237 C C . GLU A 1 151 ? 10.794 -10.512 -7.888 1.00 95.25 151 GLU A C 1
ATOM 1239 O O . GLU A 1 151 ? 9.611 -10.826 -7.957 1.00 95.25 151 GLU A O 1
ATOM 1244 N N . ARG A 1 152 ? 11.268 -9.820 -6.844 1.00 95.38 152 ARG A N 1
ATOM 1245 C CA . ARG A 1 152 ? 10.413 -9.426 -5.715 1.00 95.38 152 ARG A CA 1
ATOM 1246 C C . ARG A 1 152 ? 9.422 -8.347 -6.109 1.00 95.38 152 ARG A C 1
ATOM 1248 O O . ARG A 1 152 ? 8.314 -8.321 -5.583 1.00 95.38 152 ARG A O 1
ATOM 1255 N N . PHE A 1 153 ? 9.853 -7.424 -6.962 1.00 96.00 153 PHE A N 1
ATOM 1256 C CA . PHE A 1 153 ? 8.978 -6.391 -7.482 1.00 96.00 153 PHE A CA 1
ATOM 1257 C C . PHE A 1 153 ? 7.901 -7.010 -8.370 1.00 96.00 153 PHE A C 1
ATOM 1259 O O . PHE A 1 153 ? 6.729 -6.756 -8.116 1.00 96.00 153 PHE A O 1
ATOM 1266 N N . ALA A 1 154 ? 8.287 -7.860 -9.326 1.00 95.19 154 ALA A N 1
ATOM 1267 C CA . ALA A 1 154 ? 7.378 -8.530 -10.251 1.00 95.19 154 ALA A CA 1
ATOM 1268 C C . ALA A 1 154 ? 6.306 -9.349 -9.506 1.00 95.19 154 ALA A C 1
ATOM 1270 O O . ALA A 1 154 ? 5.114 -9.135 -9.727 1.00 95.19 154 ALA A O 1
ATOM 1271 N N . ASP A 1 155 ? 6.711 -10.161 -8.522 1.00 94.00 155 ASP A N 1
ATOM 1272 C CA . ASP A 1 155 ? 5.788 -10.890 -7.637 1.00 94.00 155 ASP A CA 1
ATOM 1273 C C . ASP A 1 155 ? 4.833 -9.944 -6.889 1.00 94.00 155 ASP A C 1
ATOM 1275 O O . ASP A 1 155 ? 3.622 -10.163 -6.846 1.00 94.00 155 ASP A O 1
ATOM 1279 N N . TRP A 1 156 ? 5.349 -8.830 -6.356 1.00 93.44 156 TRP A N 1
ATOM 1280 C CA . TRP A 1 156 ? 4.519 -7.843 -5.663 1.00 93.44 156 TRP A CA 1
ATOM 1281 C C . TRP A 1 156 ? 3.482 -7.191 -6.583 1.00 93.44 156 TRP A C 1
ATOM 1283 O O . TRP A 1 156 ? 2.342 -7.032 -6.147 1.00 93.44 156 TRP A O 1
ATOM 1293 N N . ILE A 1 157 ? 3.834 -6.835 -7.826 1.00 92.75 157 ILE A N 1
ATOM 1294 C CA . ILE A 1 157 ? 2.884 -6.265 -8.798 1.00 92.75 157 ILE A CA 1
ATOM 1295 C C . ILE A 1 157 ? 2.029 -7.306 -9.530 1.00 92.75 157 ILE A C 1
ATOM 1297 O O . ILE A 1 157 ? 1.074 -6.917 -10.199 1.00 92.75 157 ILE A O 1
ATOM 1301 N N . GLY A 1 158 ? 2.301 -8.601 -9.372 1.00 93.06 158 GLY A N 1
ATOM 1302 C CA . GLY A 1 158 ? 1.525 -9.679 -9.988 1.00 93.06 158 GLY A CA 1
ATOM 1303 C C . GLY A 1 158 ? 1.874 -9.968 -11.452 1.00 93.06 158 GLY A C 1
ATOM 1304 O O . GLY A 1 158 ? 1.008 -10.428 -12.190 1.00 93.06 158 GLY A O 1
ATOM 1305 N N . TYR A 1 159 ? 3.119 -9.717 -11.864 1.00 94.00 159 TYR A N 1
ATOM 1306 C CA . TYR A 1 159 ? 3.648 -10.056 -13.193 1.00 94.00 159 TYR A CA 1
ATOM 1307 C C . TYR A 1 159 ? 4.891 -10.943 -13.054 1.00 94.00 159 TYR A C 1
ATOM 1309 O O . TYR A 1 159 ? 5.474 -11.032 -11.974 1.00 94.00 159 TYR A O 1
ATOM 1317 N N . SER A 1 160 ? 5.337 -11.572 -14.144 1.00 95.81 160 SER A N 1
ATOM 1318 C CA . SER A 1 160 ? 6.705 -12.100 -14.213 1.00 95.81 160 SER A CA 1
ATOM 1319 C C . SER A 1 160 ? 7.657 -11.031 -14.750 1.00 95.81 160 SER A C 1
ATOM 1321 O O . SER A 1 160 ? 7.233 -10.085 -15.416 1.00 95.81 160 SER A O 1
ATOM 1323 N N . VAL A 1 161 ? 8.957 -11.175 -14.483 1.00 94.50 161 VAL A N 1
ATOM 1324 C CA . VAL A 1 161 ? 9.973 -10.268 -15.040 1.00 94.50 161 VAL A CA 1
ATOM 1325 C C . VAL A 1 161 ? 9.941 -10.291 -16.571 1.00 94.50 161 VAL A C 1
ATOM 1327 O O . VAL A 1 161 ? 10.089 -9.251 -17.203 1.00 94.50 161 VAL A O 1
ATOM 1330 N N . GLU A 1 162 ? 9.695 -11.453 -17.172 1.00 94.19 162 GLU A N 1
ATOM 1331 C CA . GLU A 1 162 ? 9.549 -11.613 -18.620 1.00 94.19 162 GLU A CA 1
ATOM 1332 C C . GLU A 1 162 ? 8.334 -10.856 -19.153 1.00 94.19 162 GLU A C 1
ATOM 1334 O O . GLU A 1 162 ? 8.457 -10.186 -20.170 1.00 94.19 162 GLU A O 1
ATOM 1339 N N . THR A 1 163 ? 7.188 -10.908 -18.464 1.00 93.75 163 THR A N 1
ATOM 1340 C CA . THR A 1 163 ? 5.995 -10.148 -18.870 1.00 93.75 163 THR A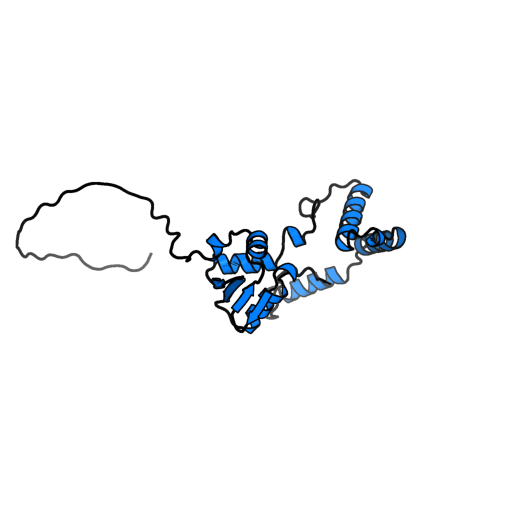 CA 1
ATOM 1341 C C . THR A 1 163 ? 6.242 -8.644 -18.835 1.00 93.75 163 THR A C 1
ATOM 1343 O O . THR A 1 163 ? 5.764 -7.935 -19.709 1.00 93.75 163 THR A O 1
ATOM 1346 N N . LEU A 1 164 ? 6.996 -8.152 -17.849 1.00 94.00 164 LEU A N 1
ATOM 1347 C CA . LEU A 1 164 ? 7.325 -6.727 -17.753 1.00 94.00 164 LEU A CA 1
ATOM 1348 C C . LEU A 1 164 ? 8.272 -6.267 -18.861 1.00 94.00 164 LEU A C 1
ATOM 1350 O O . LEU A 1 164 ? 8.191 -5.124 -19.291 1.00 94.00 164 LEU A O 1
ATOM 1354 N N . LEU A 1 165 ? 9.178 -7.147 -19.289 1.00 93.94 165 LEU A N 1
ATOM 1355 C CA . LEU A 1 165 ? 10.157 -6.879 -20.342 1.00 93.94 165 LEU A CA 1
ATOM 1356 C C . LEU A 1 165 ? 9.620 -7.131 -21.756 1.00 93.94 165 LEU A C 1
ATOM 1358 O O . LEU A 1 165 ? 10.316 -6.813 -22.717 1.00 93.94 165 LEU A O 1
ATOM 1362 N N . ALA A 1 166 ? 8.444 -7.744 -21.891 1.00 87.62 166 ALA A N 1
ATOM 1363 C CA . ALA A 1 166 ? 7.817 -7.962 -23.184 1.00 87.62 166 ALA A CA 1
ATOM 1364 C C . ALA A 1 166 ? 7.328 -6.625 -23.752 1.00 87.62 166 ALA A C 1
ATOM 1366 O O . ALA A 1 166 ? 6.728 -5.822 -23.033 1.00 87.62 166 ALA A O 1
ATOM 1367 N N . ASP A 1 167 ? 7.565 -6.395 -25.044 1.00 67.69 167 ASP A N 1
ATOM 1368 C CA . ASP A 1 167 ? 7.029 -5.211 -25.704 1.00 67.69 167 ASP A CA 1
ATOM 1369 C C . ASP A 1 167 ? 5.492 -5.289 -25.740 1.00 67.69 167 ASP A C 1
ATOM 1371 O O . ASP A 1 167 ? 4.924 -6.347 -26.040 1.00 67.69 167 ASP A O 1
ATOM 1375 N N . PRO A 1 168 ? 4.783 -4.175 -25.478 1.00 58.44 168 PRO A N 1
ATOM 1376 C CA . PRO A 1 168 ? 3.322 -4.145 -25.505 1.00 58.44 168 PRO A CA 1
ATOM 1377 C C . PRO A 1 168 ? 2.727 -4.461 -26.892 1.00 58.44 168 PRO A C 1
ATOM 1379 O O . PRO A 1 168 ? 1.526 -4.702 -26.988 1.00 58.44 168 PRO A O 1
ATOM 1382 N N . GLU A 1 169 ? 3.542 -4.493 -27.952 1.00 52.56 169 GLU A N 1
ATOM 1383 C CA . GLU A 1 169 ? 3.125 -4.783 -29.331 1.00 52.56 169 GLU A CA 1
ATOM 1384 C C . GLU A 1 169 ? 3.073 -6.287 -29.683 1.00 52.56 169 GLU A C 1
ATOM 1386 O O . GLU A 1 169 ? 2.520 -6.637 -30.722 1.00 52.56 169 GLU A O 1
ATOM 1391 N N . GLU A 1 170 ? 3.579 -7.201 -28.842 1.00 45.94 170 GLU A N 1
ATOM 1392 C CA . GLU A 1 170 ? 3.583 -8.650 -29.153 1.00 45.94 170 GLU A CA 1
ATOM 1393 C C . GLU A 1 170 ? 2.319 -9.414 -28.707 1.00 45.94 170 GLU A C 1
ATOM 1395 O O . GLU A 1 170 ? 2.190 -10.607 -28.981 1.00 45.94 170 GLU A O 1
ATOM 1400 N N . ASN A 1 171 ? 1.352 -8.751 -28.066 1.00 41.59 171 ASN A N 1
ATOM 1401 C CA . ASN A 1 171 ? 0.084 -9.364 -27.649 1.00 41.59 171 ASN A CA 1
ATOM 1402 C C . ASN A 1 171 ? -1.102 -8.905 -28.514 1.00 41.59 171 ASN A C 1
ATOM 1404 O O . ASN A 1 171 ? -2.118 -8.458 -27.981 1.00 41.59 171 ASN A O 1
ATOM 1408 N N . ASP A 1 172 ? -0.994 -9.033 -29.838 1.00 36.81 172 ASP A N 1
ATOM 1409 C CA . ASP A 1 172 ? -2.164 -9.005 -30.723 1.00 36.81 172 ASP A CA 1
ATOM 1410 C C . ASP A 1 172 ? -2.665 -10.446 -30.937 1.00 36.81 172 ASP A C 1
ATOM 1412 O O . ASP A 1 172 ? -2.008 -11.233 -31.627 1.00 36.81 172 ASP A O 1
ATOM 1416 N N . PRO A 1 173 ? -3.802 -10.867 -30.349 1.00 44.28 173 PRO A N 1
ATOM 1417 C CA . PRO A 1 173 ? -4.393 -12.155 -30.653 1.00 44.28 173 PRO A CA 1
ATOM 1418 C C . PRO A 1 173 ? -5.218 -12.026 -31.938 1.00 44.28 173 PRO A C 1
ATOM 1420 O O . PRO A 1 173 ? -6.431 -12.238 -31.933 1.00 44.28 173 PRO A O 1
ATOM 1423 N N . THR A 1 174 ? -4.582 -11.704 -33.065 1.00 40.34 174 THR A N 1
ATOM 1424 C CA . THR A 1 174 ? -5.161 -12.060 -34.364 1.00 40.34 174 THR A CA 1
ATOM 1425 C C . THR A 1 174 ? -4.890 -13.531 -34.611 1.00 40.34 174 THR A C 1
ATOM 1427 O O . THR A 1 174 ? -3.872 -13.945 -35.163 1.00 40.34 174 THR A O 1
ATOM 1430 N N . ASP A 1 175 ? -5.838 -14.304 -34.099 1.00 36.22 175 ASP A N 1
ATOM 1431 C CA . ASP A 1 175 ? -6.014 -15.721 -34.326 1.00 36.22 175 ASP A CA 1
ATOM 1432 C C . ASP A 1 175 ? -6.081 -16.056 -35.823 1.00 36.22 175 ASP A C 1
ATOM 1434 O O . ASP A 1 175 ? -6.459 -15.262 -36.688 1.00 36.22 175 ASP A O 1
ATOM 1438 N N . SER A 1 176 ? -5.685 -17.287 -36.091 1.00 44.91 176 SER A N 1
ATOM 1439 C CA . SER A 1 176 ? -5.434 -17.871 -37.393 1.00 44.91 176 SER A CA 1
ATOM 1440 C C . SER A 1 176 ? -6.720 -18.093 -38.193 1.00 44.91 176 SER A C 1
ATOM 1442 O O . SER A 1 176 ? -7.699 -18.659 -37.713 1.00 44.91 176 SER A O 1
ATOM 1444 N N . THR A 1 177 ? -6.689 -17.767 -39.480 1.00 38.75 177 THR A N 1
ATOM 1445 C CA . THR A 1 177 ? -7.478 -18.437 -40.530 1.00 38.75 177 THR A CA 1
ATOM 1446 C C . THR A 1 177 ? -6.637 -18.279 -41.797 1.00 38.75 177 THR A C 1
ATOM 1448 O O . THR A 1 177 ? -6.391 -17.166 -42.233 1.00 38.75 177 THR A O 1
ATOM 1451 N N . GLY A 1 178 ? -5.958 -19.296 -42.315 1.00 32.59 178 GLY A N 1
ATOM 1452 C CA . GLY A 1 178 ? -6.516 -20.549 -42.793 1.00 32.59 178 GLY A CA 1
ATOM 1453 C C . GLY A 1 178 ? -6.338 -20.562 -44.313 1.00 32.59 178 GLY A C 1
ATOM 1454 O O . GLY A 1 178 ? -7.043 -19.838 -44.997 1.00 32.59 178 GLY A O 1
ATOM 1455 N N . ASP A 1 179 ? -5.345 -21.333 -44.762 1.00 33.66 179 ASP A N 1
ATOM 1456 C CA . ASP A 1 179 ? -5.229 -22.077 -46.027 1.00 33.66 179 ASP A CA 1
ATOM 1457 C C . ASP A 1 179 ? -5.802 -21.525 -47.350 1.00 33.66 179 ASP A C 1
ATOM 1459 O O . ASP A 1 179 ? -6.980 -21.204 -47.471 1.00 33.66 179 ASP A O 1
ATOM 1463 N N . GLY A 1 180 ? -5.003 -21.689 -48.412 1.00 31.06 180 GLY A N 1
ATOM 1464 C CA . GLY A 1 180 ? -5.537 -22.090 -49.718 1.00 31.06 180 GLY A CA 1
ATOM 1465 C C . GLY A 1 180 ? -5.248 -21.151 -50.884 1.00 31.06 180 GLY A C 1
ATOM 1466 O O . GLY A 1 180 ? -5.784 -20.054 -50.975 1.00 31.06 180 GLY A O 1
ATOM 1467 N N . ALA A 1 181 ? -4.421 -21.647 -51.800 1.00 38.03 181 ALA A N 1
ATOM 1468 C CA . ALA A 1 181 ? -4.160 -21.114 -53.129 1.00 38.03 181 ALA A CA 1
ATOM 1469 C C . ALA A 1 181 ? -5.435 -20.919 -53.973 1.00 38.03 181 ALA A C 1
ATOM 1471 O O . ALA A 1 181 ? -6.370 -21.704 -53.861 1.00 38.03 181 ALA A O 1
ATOM 1472 N N . ASP A 1 182 ? -5.437 -19.918 -54.853 1.00 33.78 182 ASP A N 1
ATOM 1473 C CA . ASP A 1 182 ? -5.425 -20.137 -56.307 1.00 33.78 182 ASP A CA 1
ATOM 1474 C C . ASP A 1 182 ? -5.449 -18.787 -57.042 1.00 33.78 182 ASP A C 1
ATOM 1476 O O . ASP A 1 182 ? -6.368 -17.980 -56.913 1.00 33.78 182 ASP A O 1
ATOM 1480 N N . ASP A 1 183 ? -4.393 -18.563 -57.817 1.00 37.47 183 A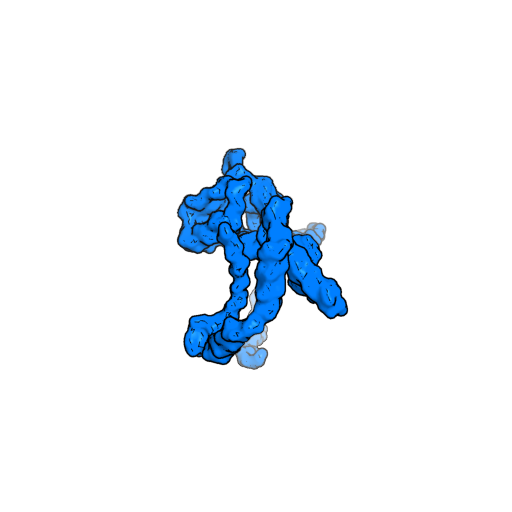SP A N 1
ATOM 1481 C CA . ASP A 1 183 ? -4.307 -17.564 -58.880 1.00 37.47 183 ASP A CA 1
ATOM 1482 C C . ASP A 1 183 ? -5.149 -18.070 -60.070 1.00 37.47 183 ASP A C 1
ATOM 1484 O O . ASP A 1 183 ? -5.126 -19.273 -60.366 1.00 37.47 183 ASP A O 1
ATOM 1488 N N . PRO A 1 184 ? -5.868 -17.199 -60.794 1.00 43.19 184 PRO A N 1
ATOM 1489 C CA . PRO A 1 184 ? -5.551 -17.164 -62.219 1.00 43.19 184 PRO A CA 1
ATOM 1490 C C . PRO A 1 184 ? -5.583 -15.755 -62.837 1.00 43.19 184 PRO A C 1
ATOM 1492 O O . PRO A 1 184 ? -6.306 -14.870 -62.372 1.00 43.19 184 PRO A O 1
ATOM 1495 N N . PRO A 1 185 ? -4.858 -15.568 -63.956 1.00 51.06 185 PRO A N 1
ATOM 1496 C CA . PRO A 1 185 ? -4.833 -14.326 -64.710 1.00 51.06 185 PRO A CA 1
ATOM 1497 C C . PRO A 1 185 ? -5.977 -14.271 -65.736 1.00 51.06 185 PRO A C 1
ATOM 1499 O O . PRO A 1 185 ? -6.468 -15.309 -66.184 1.00 51.06 185 PRO A O 1
ATOM 1502 N N . ASP A 1 186 ? -6.352 -13.060 -66.147 1.00 34.47 186 ASP A N 1
ATOM 1503 C CA . ASP A 1 186 ? -6.228 -12.556 -67.530 1.00 34.47 186 ASP A CA 1
ATOM 1504 C C . ASP A 1 186 ? -7.300 -11.499 -67.885 1.00 34.47 186 ASP A C 1
ATOM 1506 O O . ASP A 1 186 ? -8.428 -11.501 -67.393 1.00 34.47 186 ASP A O 1
ATOM 1510 N N . ASP A 1 187 ? -6.852 -10.593 -68.745 1.00 39.03 187 ASP A N 1
ATOM 1511 C CA . ASP A 1 187 ? -7.396 -9.372 -69.336 1.00 39.03 187 ASP A CA 1
ATOM 1512 C C . ASP A 1 187 ? -8.911 -9.250 -69.601 1.00 39.03 187 ASP A C 1
ATOM 1514 O O . ASP A 1 187 ? -9.556 -10.153 -70.135 1.00 39.03 187 ASP A O 1
ATOM 1518 N N . THR A 1 188 ? -9.452 -8.031 -69.423 1.00 37.19 188 THR A N 1
ATOM 1519 C CA . THR A 1 188 ? -10.227 -7.347 -70.488 1.00 37.19 188 THR A CA 1
ATOM 1520 C C . THR A 1 188 ? -10.465 -5.850 -70.222 1.00 37.19 188 THR A C 1
ATOM 1522 O O . THR A 1 188 ? -10.992 -5.450 -69.186 1.00 37.19 188 THR A O 1
ATOM 1525 N N . ASP A 1 189 ? -10.120 -5.036 -71.224 1.00 38.62 189 ASP A N 1
ATOM 1526 C CA . ASP A 1 189 ? -10.538 -3.645 -71.434 1.00 38.62 189 ASP A CA 1
ATOM 1527 C C . ASP A 1 189 ? -12.072 -3.495 -71.549 1.00 38.62 189 ASP A C 1
ATOM 1529 O O . ASP A 1 189 ? -12.713 -4.319 -72.199 1.00 38.62 189 ASP A O 1
ATOM 1533 N N . HIS A 1 190 ? -12.656 -2.420 -70.996 1.00 35.31 190 HIS A N 1
ATOM 1534 C CA . HIS A 1 190 ? -13.331 -1.325 -71.730 1.00 35.31 190 HIS A CA 1
ATOM 1535 C C . HIS A 1 190 ? -14.250 -0.457 -70.843 1.00 35.31 190 HIS A C 1
ATOM 1537 O O . HIS A 1 190 ? -15.055 -0.940 -70.051 1.00 35.31 190 HIS A O 1
ATOM 1543 N N . ASP A 1 191 ? -14.118 0.846 -71.088 1.00 36.94 191 ASP A N 1
ATOM 1544 C CA . ASP A 1 191 ? -15.005 1.992 -70.867 1.00 36.94 191 ASP A CA 1
ATOM 1545 C C . ASP A 1 191 ? -16.509 1.751 -70.624 1.00 36.94 191 ASP A C 1
ATOM 1547 O O . ASP A 1 191 ? -17.163 0.969 -71.314 1.00 36.94 191 ASP A O 1
ATOM 1551 N N . GLY A 1 192 ? -17.104 2.591 -69.765 1.00 32.19 192 GLY A N 1
ATOM 1552 C CA . GLY A 1 192 ? -18.545 2.861 -69.814 1.00 32.19 192 GLY A CA 1
ATOM 1553 C C . GLY A 1 192 ? -19.164 3.410 -68.530 1.00 32.19 192 G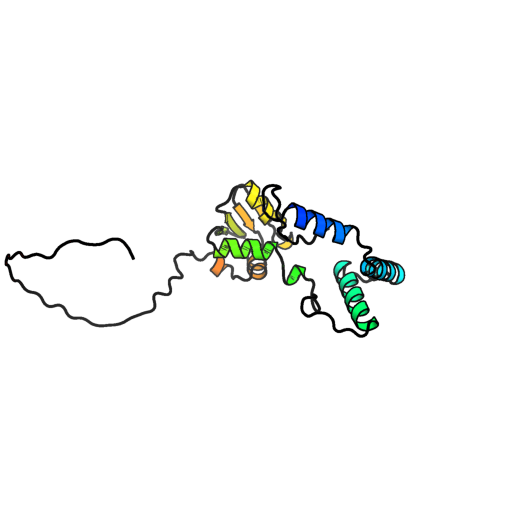LY A C 1
ATOM 1554 O O . GLY A 1 192 ? -19.539 2.660 -67.638 1.00 32.19 192 GLY A O 1
ATOM 1555 N N . GLU A 1 193 ? -19.322 4.731 -68.476 1.00 33.28 193 GLU A N 1
ATOM 1556 C CA . GLU A 1 193 ? -20.075 5.509 -67.485 1.00 33.28 193 GLU A CA 1
ATOM 1557 C C . GLU A 1 193 ? -21.481 4.961 -67.163 1.00 33.28 193 GLU A C 1
ATOM 1559 O O . GLU A 1 193 ? -22.235 4.635 -68.080 1.00 33.28 193 GLU A O 1
ATOM 1564 N N . SER A 1 194 ? -21.919 5.061 -65.895 1.00 39.25 194 SER A N 1
ATOM 1565 C CA . SER A 1 194 ? -23.137 5.825 -65.542 1.00 39.25 194 SER A CA 1
ATOM 1566 C C . SER A 1 194 ? -23.551 5.759 -64.061 1.00 39.25 194 SER A C 1
ATOM 1568 O O . SER A 1 194 ? -23.943 4.721 -63.550 1.00 39.25 194 SER A O 1
ATOM 1570 N N . THR A 1 195 ? -23.541 6.956 -63.458 1.00 34.72 195 THR A N 1
ATOM 1571 C CA . THR A 1 195 ? -24.555 7.595 -62.582 1.00 34.72 195 THR A CA 1
ATOM 1572 C C . THR A 1 195 ? -25.078 6.946 -61.285 1.00 34.72 195 THR A C 1
ATOM 1574 O O . THR A 1 195 ? -25.681 5.882 -61.271 1.00 34.72 195 THR A O 1
ATOM 1577 N N . GLY A 1 196 ? -25.026 7.743 -60.202 1.00 36.22 196 GLY A N 1
ATOM 1578 C CA . GLY A 1 196 ? -25.870 7.585 -59.006 1.00 36.22 196 GLY A CA 1
ATOM 1579 C C . GLY A 1 196 ? -25.278 8.202 -57.729 1.00 36.22 196 GLY A C 1
ATOM 1580 O O . GLY A 1 196 ? -24.801 7.479 -56.873 1.00 36.22 196 GLY A O 1
ATOM 1581 N N . PHE A 1 197 ? -25.071 9.521 -57.676 1.00 40.94 197 PHE A N 1
ATOM 1582 C CA . PHE A 1 197 ? -25.888 10.488 -56.911 1.00 40.94 197 PHE A CA 1
ATOM 1583 C C . PHE A 1 197 ? -25.734 10.489 -55.371 1.00 40.94 197 PHE A C 1
ATOM 1585 O O . PHE A 1 197 ? -26.015 9.528 -54.669 1.00 40.94 197 PHE A O 1
ATOM 1592 N N . LEU A 1 198 ? -25.336 11.665 -54.879 1.00 42.53 198 LEU A N 1
ATOM 1593 C CA . LEU A 1 198 ? -25.150 12.093 -53.492 1.00 42.53 198 LEU A CA 1
ATOM 1594 C C . LEU A 1 198 ? -26.452 12.158 -52.664 1.00 42.53 198 LEU A C 1
ATOM 1596 O O . LEU A 1 198 ? -27.508 12.520 -53.182 1.00 42.53 198 LEU A O 1
ATOM 1600 N N . GLY A 1 199 ? -26.303 12.013 -51.341 1.00 34.34 199 GLY A N 1
ATOM 1601 C CA . GLY A 1 199 ? -27.228 12.490 -50.295 1.00 34.34 199 GLY A CA 1
ATOM 1602 C C . GLY A 1 199 ? -27.545 11.391 -49.273 1.00 34.34 199 GLY A C 1
ATOM 1603 O O . GLY A 1 199 ? -27.929 10.305 -49.666 1.00 34.34 199 GLY A O 1
ATOM 1604 N N . ARG A 1 200 ? -27.444 11.564 -47.953 1.00 39.66 200 ARG A N 1
ATOM 1605 C CA . ARG A 1 200 ? -27.573 12.762 -47.117 1.00 39.66 200 ARG A CA 1
ATOM 1606 C C . ARG A 1 200 ? -26.999 12.479 -45.719 1.00 39.66 200 ARG A C 1
ATOM 1608 O O . ARG A 1 200 ? -27.192 11.400 -45.174 1.00 39.66 200 ARG A O 1
ATOM 1615 N N . LEU A 1 201 ? -26.384 13.511 -45.145 1.00 44.09 201 LEU A N 1
ATOM 1616 C CA . LEU A 1 201 ? -26.296 13.764 -43.705 1.00 44.09 201 LEU A CA 1
ATOM 1617 C C . LEU A 1 201 ? -27.699 13.891 -43.070 1.00 44.09 201 LEU A C 1
ATOM 1619 O O . LEU A 1 201 ? -28.622 14.356 -43.741 1.00 44.09 201 LEU A O 1
ATOM 1623 N N . PHE A 1 202 ? -27.759 13.615 -41.760 1.00 40.47 202 PHE A N 1
ATOM 1624 C CA . PHE A 1 202 ? -28.868 13.697 -40.788 1.00 40.47 202 PHE A CA 1
ATOM 1625 C C . PHE A 1 202 ? -29.684 12.418 -40.554 1.00 40.47 202 PHE A C 1
ATOM 1627 O O . PHE A 1 202 ? -30.516 12.033 -41.375 1.00 40.47 202 PHE A O 1
ATOM 1634 N N . GLY A 1 203 ? -29.479 11.847 -39.361 1.00 35.53 203 GLY A N 1
ATOM 1635 C CA . GLY A 1 203 ? -30.224 10.741 -38.762 1.00 35.53 203 GLY A CA 1
ATOM 1636 C C . GLY A 1 203 ? -29.382 10.037 -37.717 1.00 35.53 203 GLY A C 1
ATOM 1637 O O . GLY A 1 203 ? -28.846 8.971 -38.074 1.00 35.53 203 GLY A O 1
#